Protein 2G3W (pdb70)

CATH classification: 3.10.640.10

Foldseek 3Di:
DWAKAWEWEQEAAVVNDGDIDTDIDTADPVHALLNSVLVVVCRVVPDPQKDADPCVVPDDAARIFGADPVGFTAEGEH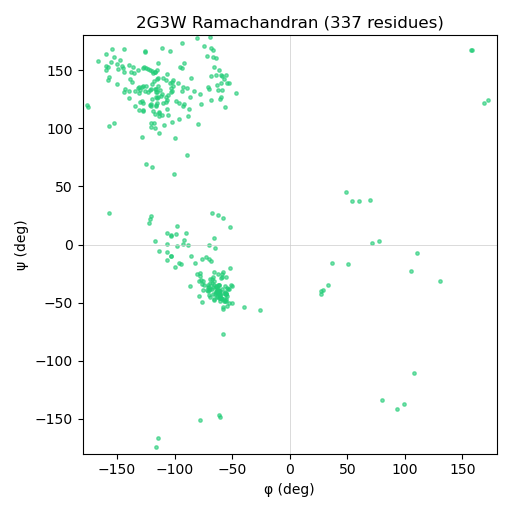EAQDDPVVQVCQLVRYQAYEYEHQDAVVVVVSCVVCVVVVPGQRYWYKYWHNVLSVVVSVVDDRYYDYWYYDPQKIKDDPVDMGITRMTSDHHDD/DFQKAWEWEQEDEVVNDGDIDIDIDGHPPPHALLVCCLVVVCNVVPDPQKDADDPPVDPQAARIFGADPVRQTQEGEHEAQDDLVSVVVNLVRYQAYEYEHEDAPRQVVSCVPCVVNVPSQRYWYKYWDHVQSVVVSVPGDRYYYYWYYDPQKIWDDPVDMGITRMGSHHD

Radius of gyration: 22.65 Å; Cα contacts (8 Å, |Δi|>4): 671; chains: 2; bounding box: 54×50×60 Å

Solvent-accessible surface area: 17317 Å² total

Secondary structure (DSSP, 8-state):
--EEEEEEEEEE-----EEEEEEEEEE-TT--TTT--HHHHHHHT--SS-EE--TTS-SS--SEEEE-TTS-EEEEEEES---HHHHHHHHHHSSEEEEEE--THHHHHHHHHHS-----SSEEEEE--HHHHHHHHTT-----EEEEEETTEE--BTTB---B----B----/-PEEEEEEEEEE-----EEEEEEEEEE-TT--TTT--HHHHHHHT--TT-EEPP-TT-TTS-SEEEE-TTS-EEEEEEES---HHHHHHHHHHSSEEEEEE-SSHHHHHHHHHHS-----TTEEEEE--HHHHHHHHTT-----EEEEEETTEE--BTTB---B----B--

Structure (mmCIF, N/CA/C/O backbone):
data_2G3W
#
_entry.id   2G3W
#
_cell.length_a   39.766
_cell.length_b   91.969
_cell.length_c   48.031
_cell.angle_alpha   90.00
_cell.angle_beta   108.35
_cell.angle_gamma   90.00
#
_symmetry.space_group_name_H-M   'P 1 21 1'
#
loop_
_entity.id
_entity.type
_entity.pdbx_description
1 polymer 'hypothetical protein XAC2396'
2 non-polymer 'ACETATE ION'
3 water water
#
loop_
_atom_site.group_PDB
_atom_site.id
_atom_site.type_symbol
_atom_site.label_atom_id
_atom_site.label_alt_id
_atom_site.label_comp_id
_atom_site.label_asym_id
_atom_site.label_entity_id
_atom_site.label_seq_id
_atom_site.pdbx_PDB_ins_code
_atom_site.Cartn_x
_atom_site.Cartn_y
_atom_site.Cartn_z
_atom_site.occupancy
_atom_site.B_iso_or_equiv
_atom_site.auth_seq_id
_atom_site.auth_comp_id
_atom_site.auth_asym_id
_atom_site.auth_atom_id
_atom_site.pdbx_PDB_model_num
ATOM 1 N N . THR A 1 4 ? 15.969 35.100 5.057 1.00 48.66 4 THR A N 1
ATOM 2 C CA . THR A 1 4 ? 15.769 36.268 5.981 1.00 48.82 4 THR A CA 1
ATOM 3 C C . THR A 1 4 ? 16.265 36.037 7.424 1.00 48.43 4 THR A C 1
ATOM 4 O O . THR A 1 4 ? 15.533 35.478 8.244 1.00 48.74 4 THR A O 1
ATOM 8 N N . ALA A 1 5 ? 17.482 36.500 7.733 1.00 47.84 5 ALA A N 1
ATOM 9 C CA . ALA A 1 5 ? 17.965 36.554 9.132 1.00 47.62 5 ALA A CA 1
ATOM 10 C C . ALA A 1 5 ? 17.156 37.553 9.980 1.00 46.87 5 ALA A C 1
ATOM 11 O O . ALA A 1 5 ? 16.581 38.489 9.452 1.00 46.78 5 ALA A O 1
ATOM 13 N N . THR A 1 6 ? 17.082 37.327 11.289 1.00 46.18 6 THR A N 1
ATOM 14 C CA . THR A 1 6 ? 16.390 38.265 12.177 1.00 45.16 6 THR A CA 1
ATOM 15 C C . THR A 1 6 ? 17.324 38.644 13.313 1.00 43.98 6 THR A C 1
ATOM 16 O O . THR A 1 6 ? 17.995 37.771 13.900 1.00 44.22 6 THR A O 1
ATOM 20 N N . VAL A 1 7 ? 17.340 39.935 13.632 1.00 42.58 7 VAL A N 1
ATOM 21 C CA . VAL A 1 7 ? 18.238 40.499 14.633 1.00 41.22 7 VAL A CA 1
ATOM 22 C C . VAL A 1 7 ? 17.582 40.565 15.996 1.00 40.84 7 VAL A C 1
ATOM 23 O O . VAL A 1 7 ? 16.468 41.063 16.139 1.00 41.40 7 VAL A O 1
ATOM 27 N N . ARG A 1 8 ? 18.304 40.091 16.999 1.00 39.89 8 ARG A N 1
ATOM 28 C CA . ARG A 1 8 ? 17.831 40.116 18.366 1.00 38.80 8 ARG A CA 1
ATOM 29 C C . ARG A 1 8 ? 18.743 40.983 19.209 1.00 37.61 8 ARG A C 1
ATOM 30 O O . ARG A 1 8 ? 19.943 41.041 18.964 1.00 37.24 8 ARG A O 1
ATOM 38 N N . ARG A 1 9 ? 18.156 41.624 20.215 1.00 36.17 9 ARG A N 1
ATOM 39 C CA . ARG A 1 9 ? 18.904 42.369 21.206 1.00 35.61 9 ARG A CA 1
ATOM 40 C C . ARG A 1 9 ? 19.011 41.543 22.480 1.00 34.74 9 ARG A C 1
ATOM 41 O O . ARG A 1 9 ? 18.058 40.880 22.891 1.00 34.28 9 ARG A O 1
ATOM 49 N N . ALA A 1 10 ? 20.170 41.604 23.126 1.00 35.28 10 ALA A N 1
ATOM 50 C CA . ALA A 1 10 ? 20.343 40.924 24.400 1.00 35.22 10 ALA A CA 1
ATOM 51 C C . ALA A 1 10 ? 21.139 41.794 25.342 1.00 36.11 10 ALA A C 1
ATOM 52 O O . ALA A 1 10 ? 22.218 42.251 24.998 1.00 35.99 10 ALA A O 1
ATOM 54 N N . GLU A 1 11 ? 20.588 42.043 26.523 1.00 36.89 11 GLU A N 1
ATOM 55 C CA . GLU A 1 11 ? 21.324 42.735 27.573 1.00 37.70 11 GLU A CA 1
ATOM 56 C C . GLU A 1 11 ? 21.689 41.701 28.636 1.00 37.21 11 GLU A C 1
ATOM 57 O O . GLU A 1 11 ? 20.811 40.987 29.153 1.00 36.77 11 GLU A O 1
ATOM 63 N N . LEU A 1 12 ? 22.980 41.604 28.937 1.00 36.66 12 LEU A N 1
ATOM 64 C CA . LEU A 1 12 ? 23.454 40.652 29.939 1.00 36.49 12 LEU A CA 1
ATOM 65 C C . LEU A 1 12 ? 24.081 41.363 31.130 1.00 36.93 12 LEU A C 1
ATOM 66 O O . LEU A 1 12 ? 25.048 42.120 30.979 1.00 36.89 12 LEU A O 1
ATOM 71 N N . GLN A 1 13 ? 23.501 41.144 32.306 1.00 37.07 13 GLN A N 1
ATOM 72 C CA . GLN A 1 13 ? 24.118 41.544 33.550 1.00 37.26 13 GLN A CA 1
ATOM 73 C C . GLN A 1 13 ? 24.725 40.303 34.190 1.00 37.00 13 GLN A C 1
ATOM 74 O O . GLN A 1 13 ? 24.010 39.446 34.715 1.00 36.87 13 GLN A O 1
ATOM 80 N N . ILE A 1 14 ? 26.050 40.226 34.117 1.00 36.82 14 ILE A N 1
ATOM 81 C CA . ILE A 1 14 ? 26.822 39.021 34.455 1.00 36.79 14 ILE A CA 1
ATOM 82 C C . ILE A 1 14 ? 27.468 39.160 35.837 1.00 37.80 14 ILE A C 1
ATOM 83 O O . ILE A 1 14 ? 28.054 40.188 36.168 1.00 37.23 14 ILE A O 1
ATOM 88 N N . SER A 1 15 ? 27.298 38.119 36.645 1.00 38.64 15 SER A N 1
ATOM 89 C CA . SER A 1 15 ? 27.913 38.013 37.956 1.00 39.56 15 SER A CA 1
ATOM 90 C C . SER A 1 15 ? 28.613 36.672 38.008 1.00 39.99 15 SER A C 1
ATOM 91 O O . SER A 1 15 ? 28.011 35.646 38.348 1.00 39.78 15 SER A O 1
ATOM 94 N N . ASP A 1 16 ? 29.886 36.682 37.644 1.00 40.82 16 ASP A N 1
ATOM 95 C CA . ASP A 1 16 ? 30.659 35.457 37.598 1.00 41.81 16 ASP A CA 1
ATOM 96 C C . ASP A 1 16 ? 31.574 35.409 38.816 1.00 43.13 16 ASP A C 1
ATOM 97 O O . ASP A 1 16 ? 32.627 36.041 38.829 1.00 42.81 16 ASP A O 1
ATOM 115 N N . ASP A 1 18 ? 33.174 32.758 39.790 1.00 45.44 18 ASP A N 1
ATOM 116 C CA . ASP A 1 18 ? 34.327 31.920 39.446 1.00 46.09 18 ASP A CA 1
ATOM 117 C C . ASP A 1 18 ? 35.507 32.698 38.828 1.00 46.90 18 ASP A C 1
ATOM 118 O O . ASP A 1 18 ? 36.672 32.366 39.086 1.00 47.42 18 ASP A O 1
ATOM 123 N N . ARG A 1 19 ? 35.200 33.734 38.044 1.00 47.86 19 ARG A N 1
ATOM 124 C CA . ARG A 1 19 ? 36.205 34.498 37.279 1.00 48.59 19 ARG A CA 1
ATOM 125 C C . ARG A 1 19 ? 36.610 35.802 37.951 1.00 48.39 19 ARG A C 1
ATOM 126 O O . ARG A 1 19 ? 37.643 36.383 37.607 1.00 48.27 19 ARG A O 1
ATOM 134 N N . GLY A 1 20 ? 35.774 36.281 38.867 1.00 47.85 20 GLY A N 1
ATOM 135 C CA . GLY A 1 20 ? 35.852 37.657 39.312 1.00 48.02 20 GLY A CA 1
ATOM 136 C C . GLY A 1 20 ? 35.415 38.603 38.204 1.00 48.07 20 GLY A C 1
ATOM 137 O O . GLY A 1 20 ? 35.982 39.688 38.044 1.00 48.11 20 GLY A O 1
ATOM 138 N N . TYR A 1 21 ? 34.394 38.197 37.450 1.00 47.46 21 TYR A N 1
ATOM 139 C CA . TYR A 1 21 ? 33.889 38.983 36.328 1.00 47.47 21 TYR A CA 1
ATOM 140 C C . TYR A 1 21 ? 32.476 39.515 36.557 1.00 47.21 21 TYR A C 1
ATOM 141 O O . TYR A 1 21 ? 31.512 38.746 36.623 1.00 47.17 21 TYR A O 1
ATOM 150 N N . TYR A 1 22 ? 32.376 40.841 36.663 1.00 47.16 22 TYR A N 1
ATOM 151 C CA . TYR A 1 22 ? 31.105 41.556 36.784 1.00 46.68 22 TYR A CA 1
ATOM 152 C C . TYR A 1 22 ? 31.094 42.622 35.702 1.00 45.88 22 TYR A C 1
ATOM 153 O O . TYR A 1 22 ? 31.929 43.525 35.711 1.00 45.84 22 TYR A O 1
ATOM 162 N N . ALA A 1 23 ? 30.184 42.489 34.738 1.00 44.63 23 ALA A N 1
ATOM 163 C CA . ALA A 1 23 ? 30.049 43.503 33.694 1.00 43.52 23 ALA A CA 1
ATOM 164 C C . ALA A 1 23 ? 28.695 43.438 33.021 1.00 42.75 23 ALA A C 1
ATOM 165 O O . ALA A 1 23 ? 27.974 42.437 33.152 1.00 42.50 23 ALA A O 1
ATOM 167 N N . ASN A 1 24 ? 28.367 44.514 32.307 1.00 41.40 24 ASN A N 1
ATOM 168 C CA . ASN A 1 24 ? 27.144 44.618 31.521 1.00 40.62 24 ASN A CA 1
ATOM 169 C C . ASN A 1 24 ? 27.424 44.670 30.021 1.00 39.75 24 ASN A C 1
ATOM 170 O O . ASN A 1 24 ? 28.284 45.440 29.568 1.00 39.33 24 ASN A O 1
ATOM 175 N N . HIS A 1 25 ? 26.668 43.866 29.268 1.00 37.56 25 HIS A N 1
ATOM 176 C CA . HIS A 1 25 ? 26.838 43.741 27.826 1.00 37.09 25 HIS A CA 1
ATOM 177 C C . HIS A 1 25 ? 25.540 43.965 27.063 1.00 36.13 25 HIS A C 1
ATOM 178 O O . HIS A 1 25 ? 24.555 43.262 27.278 1.00 35.91 25 HIS A O 1
ATOM 185 N N . SER A 1 26 ? 25.575 44.953 26.173 1.00 34.03 26 SER A N 1
ATOM 186 C CA . SER A 1 26 ? 24.507 45.214 25.238 1.00 33.62 26 SER A CA 1
ATOM 187 C C . SER A 1 26 ? 24.850 44.544 23.922 1.00 33.33 26 SER A C 1
ATOM 188 O O . SER A 1 26 ? 25.759 44.984 23.210 1.00 32.74 26 SER A O 1
ATOM 191 N N . LEU A 1 27 ? 24.134 43.465 23.608 1.00 32.53 27 LEU A N 1
ATOM 192 C CA . LEU A 1 27 ? 24.451 42.654 22.450 1.00 32.41 27 LEU A CA 1
ATOM 193 C C . LEU A 1 27 ? 23.371 42.688 21.365 1.00 32.40 27 LEU A C 1
ATOM 194 O O . LEU A 1 27 ? 22.205 42.932 21.650 1.00 32.36 27 LEU A O 1
ATOM 199 N N . THR A 1 28 ? 23.808 42.392 20.143 1.00 32.14 28 THR A N 1
ATOM 200 C CA . THR A 1 28 ? 22.986 42.229 18.962 1.00 32.23 28 THR A CA 1
ATOM 201 C C . THR A 1 28 ? 23.406 40.927 18.321 1.00 33.64 28 THR A C 1
ATOM 202 O O . THR A 1 28 ? 24.613 40.669 18.171 1.00 34.82 28 THR A O 1
ATOM 206 N N . LEU A 1 29 ? 22.422 40.076 18.004 1.00 33.87 29 LEU A N 1
ATOM 207 C CA . LEU A 1 29 ? 22.668 38.772 17.384 1.00 34.07 29 LEU A CA 1
ATOM 208 C C . LEU A 1 29 ? 21.818 38.621 16.161 1.00 34.05 29 LEU A C 1
ATOM 209 O O . LEU A 1 29 ? 20.591 38.781 16.231 1.00 34.78 29 LEU A O 1
ATOM 214 N N . ALA A 1 30 ? 22.469 38.359 15.030 1.00 34.79 30 ALA A N 1
ATOM 215 C CA . ALA A 1 30 ? 21.753 38.093 13.786 1.00 35.15 30 ALA A CA 1
ATOM 216 C C . ALA A 1 30 ? 21.469 36.603 13.773 1.00 35.30 30 ALA A C 1
ATOM 217 O O . ALA A 1 30 ? 22.389 35.826 13.748 1.00 36.76 30 ALA A O 1
ATOM 219 N N . GLN A 1 31 ? 20.206 36.206 13.791 1.00 36.30 31 GLN A N 1
ATOM 220 C CA . GLN A 1 31 ? 19.859 34.777 13.743 1.00 36.22 31 GLN A CA 1
ATOM 221 C C . GLN A 1 31 ? 19.727 34.295 12.294 1.00 36.93 31 GLN A C 1
ATOM 222 O O . GLN A 1 31 ? 18.799 34.678 11.589 1.00 36.36 31 GLN A O 1
ATOM 228 N N . HIS A 1 32 ? 20.672 33.465 11.867 1.00 38.55 32 HIS A N 1
ATOM 229 C CA . HIS A 1 32 ? 20.695 32.918 10.498 1.00 40.29 32 HIS A CA 1
ATOM 230 C C . HIS A 1 32 ? 19.405 32.127 10.261 1.00 39.98 32 HIS A C 1
ATOM 231 O O . HIS A 1 32 ? 18.875 31.537 11.196 1.00 39.00 32 HIS A O 1
ATOM 238 N N . PRO A 1 33 ? 18.875 32.133 9.024 1.00 40.52 33 PRO A N 1
ATOM 239 C CA . PRO A 1 33 ? 17.688 31.314 8.755 1.00 40.57 33 PRO A CA 1
ATOM 240 C C . PRO A 1 33 ? 17.849 29.821 9.098 1.00 41.17 33 PRO A C 1
ATOM 241 O O . PRO A 1 33 ? 16.866 29.185 9.430 1.00 41.98 33 PRO A O 1
ATOM 245 N N . SER A 1 34 ? 19.068 29.278 9.052 1.00 41.07 34 SER A N 1
ATOM 246 C CA . SER A 1 34 ? 19.301 27.869 9.430 1.00 41.65 34 SER A CA 1
ATOM 247 C C . SER A 1 34 ? 19.598 27.638 10.927 1.00 41.18 34 SER A C 1
ATOM 248 O O . SER A 1 34 ? 19.782 26.476 11.383 1.00 42.22 34 SER A O 1
ATOM 251 N N . GLU A 1 35 ? 19.623 28.723 11.706 1.00 39.78 35 GLU A N 1
ATOM 252 C CA . GLU A 1 35 ? 19.960 28.653 13.134 1.00 38.86 35 GLU A CA 1
ATOM 253 C C . GLU A 1 35 ? 18.696 28.590 13.967 1.00 37.75 35 GLU A C 1
ATOM 254 O O . GLU A 1 35 ? 17.857 29.489 13.885 1.00 37.04 35 GLU A O 1
ATOM 260 N N . THR A 1 36 ? 18.560 27.534 14.767 1.00 36.69 36 THR A N 1
ATOM 261 C CA . THR A 1 36 ? 17.367 27.355 15.614 1.00 35.87 36 THR A CA 1
ATOM 262 C C . THR A 1 36 ? 17.402 28.347 16.753 1.00 35.25 36 THR A C 1
ATOM 263 O O . THR A 1 36 ? 18.481 28.879 17.092 1.00 34.54 36 THR A O 1
ATOM 267 N N . ASP A 1 37 ? 16.247 28.566 17.376 1.00 34.04 37 ASP A N 1
ATOM 268 C CA . ASP A 1 37 ? 16.177 29.345 18.629 1.00 33.74 37 ASP A CA 1
ATOM 269 C C . ASP A 1 37 ? 17.105 28.796 19.717 1.00 32.84 37 ASP A C 1
ATOM 270 O O . ASP A 1 37 ? 17.802 29.547 20.401 1.00 33.65 37 ASP A O 1
ATOM 275 N N . GLU A 1 38 ? 17.100 27.474 19.880 1.00 32.71 38 GLU A N 1
ATOM 276 C CA . GLU A 1 38 ? 18.011 26.793 20.792 1.00 31.09 38 GLU A CA 1
ATOM 277 C C . GLU A 1 38 ? 19.489 27.146 20.503 1.00 30.96 38 GLU A C 1
ATOM 278 O O . GLU A 1 38 ? 20.204 27.526 21.411 1.00 31.23 38 GLU A O 1
ATOM 284 N N . ARG A 1 39 ? 19.947 26.999 19.257 1.00 31.07 39 ARG A N 1
ATOM 285 C CA . ARG A 1 39 ? 21.363 27.311 18.916 1.00 30.52 39 ARG A CA 1
ATOM 286 C C . ARG A 1 39 ? 21.656 28.769 19.182 1.00 30.18 39 ARG A C 1
ATOM 287 O O . ARG A 1 39 ? 22.720 29.096 19.731 1.00 30.90 39 ARG A O 1
ATOM 295 N N . LEU A 1 40 ? 20.717 29.660 18.834 1.00 30.24 40 LEU A N 1
ATOM 296 C CA . LEU A 1 40 ? 20.940 31.095 19.130 1.00 30.23 40 LEU A CA 1
ATOM 297 C C . LEU A 1 40 ? 21.161 31.334 20.631 1.00 29.69 40 LEU A C 1
ATOM 298 O O . LEU A 1 40 ? 22.053 32.097 21.051 1.00 30.51 40 LEU A O 1
ATOM 311 N N . VAL A 1 42 ? 22.194 29.166 22.847 1.00 31.11 42 VAL A N 1
ATOM 312 C CA . VAL A 1 42 ? 23.493 28.555 23.211 1.00 30.63 42 VAL A CA 1
ATOM 313 C C . VAL A 1 42 ? 24.609 29.551 22.860 1.00 31.65 42 VAL A C 1
ATOM 314 O O . VAL A 1 42 ? 25.567 29.707 23.650 1.00 31.50 42 VAL A O 1
ATOM 318 N N . ARG A 1 43 ? 24.487 30.259 21.718 1.00 31.71 43 ARG A N 1
ATOM 319 C CA . ARG A 1 43 ? 25.492 31.277 21.395 1.00 32.51 43 ARG A CA 1
ATOM 320 C C . ARG A 1 43 ? 25.476 32.422 22.406 1.00 32.29 43 ARG A C 1
ATOM 321 O O . ARG A 1 43 ? 26.518 32.941 22.807 1.00 32.42 43 ARG A O 1
ATOM 329 N N . LEU A 1 44 ? 24.279 32.864 22.779 1.00 32.71 44 LEU A N 1
ATOM 330 C CA . LEU A 1 44 ? 24.153 33.890 23.808 1.00 32.27 44 LEU A CA 1
ATOM 331 C C . LEU A 1 44 ? 24.754 33.393 25.128 1.00 32.32 44 LEU A C 1
ATOM 332 O O . LEU A 1 44 ? 25.532 34.096 25.767 1.00 32.28 44 LEU A O 1
ATOM 337 N N . LEU A 1 45 ? 24.388 32.186 25.543 1.00 31.47 45 LEU A N 1
ATOM 338 C CA . LEU A 1 45 ? 24.987 31.581 26.737 1.00 32.38 45 LEU A CA 1
ATOM 339 C C . LEU A 1 45 ? 26.534 31.517 26.625 1.00 31.66 45 LEU A C 1
ATOM 340 O O . LEU A 1 45 ? 27.245 31.760 27.619 1.00 31.74 45 LEU A O 1
ATOM 345 N N . ALA A 1 46 ? 27.039 31.160 25.438 1.00 31.60 46 ALA A N 1
ATOM 346 C CA . ALA A 1 46 ? 28.488 31.047 25.205 1.00 31.81 46 ALA A CA 1
ATOM 347 C C . ALA A 1 46 ? 29.183 32.377 25.408 1.00 31.83 46 ALA A C 1
ATOM 348 O O . ALA A 1 46 ? 30.255 32.453 26.032 1.00 31.12 46 ALA A O 1
ATOM 350 N N . PHE A 1 47 ? 28.574 33.432 24.877 1.00 32.06 47 PHE A N 1
ATOM 351 C CA . PHE A 1 47 ? 29.094 34.747 25.120 1.00 32.62 47 PHE A CA 1
ATOM 352 C C . PHE A 1 47 ? 29.203 34.996 26.641 1.00 32.88 47 PHE A C 1
ATOM 353 O O . PHE A 1 47 ? 30.248 35.431 27.135 1.00 33.76 47 PHE A O 1
ATOM 361 N N . ALA A 1 48 ? 28.150 34.673 27.389 1.00 34.04 48 ALA A N 1
ATOM 362 C CA . ALA A 1 48 ? 28.150 34.891 28.829 1.00 34.41 48 ALA A CA 1
ATOM 363 C C . ALA A 1 48 ? 29.192 34.059 29.562 1.00 34.38 48 ALA A C 1
ATOM 364 O O . ALA A 1 48 ? 29.773 34.534 30.562 1.00 34.84 48 ALA A O 1
ATOM 366 N N . LEU A 1 49 ? 29.433 32.831 29.102 1.00 34.65 49 LEU A N 1
ATOM 367 C CA . LEU A 1 49 ? 30.461 31.980 29.726 1.00 35.22 49 LEU A CA 1
ATOM 368 C C . LEU A 1 49 ? 31.890 32.524 29.528 1.00 35.17 49 LEU A C 1
ATOM 369 O O . LEU A 1 49 ? 32.761 32.308 30.362 1.00 35.37 49 LEU A O 1
ATOM 374 N N . PHE A 1 50 ? 32.102 33.251 28.439 1.00 34.70 50 PHE A N 1
ATOM 375 C CA . PHE A 1 50 ? 33.434 33.683 28.034 1.00 34.82 50 PHE A CA 1
ATOM 376 C C . PHE A 1 50 ? 33.574 35.200 27.894 1.00 36.16 50 PHE A C 1
ATOM 377 O O . PHE A 1 50 ? 34.511 35.672 27.260 1.00 36.80 50 PHE A O 1
ATOM 385 N N . ALA A 1 51 ? 32.647 35.949 28.501 1.00 36.46 51 ALA A N 1
ATOM 386 C CA . ALA A 1 51 ? 32.397 37.333 28.154 1.00 37.43 51 ALA A CA 1
ATOM 387 C C . ALA A 1 51 ? 33.589 38.227 28.423 1.00 38.83 51 ALA A C 1
ATOM 388 O O . ALA A 1 51 ? 34.234 38.147 29.482 1.00 38.50 51 ALA A O 1
ATOM 390 N N . ASP A 1 52 ? 33.827 39.108 27.458 1.00 40.04 52 ASP A N 1
ATOM 391 C CA . ASP A 1 52 ? 34.992 39.952 27.413 1.00 41.30 52 ASP A CA 1
ATOM 392 C C . ASP A 1 52 ? 34.566 41.218 26.708 1.00 41.55 52 ASP A C 1
ATOM 393 O O . ASP A 1 52 ? 33.630 41.187 25.910 1.00 42.40 52 ASP A O 1
ATOM 398 N N . ASP A 1 53 ? 35.267 42.322 26.967 1.00 41.67 53 ASP A N 1
ATOM 399 C CA . ASP A 1 53 ? 35.038 43.554 26.224 1.00 41.25 53 ASP A CA 1
ATOM 400 C C . ASP A 1 53 ? 35.256 43.336 24.718 1.00 40.93 53 ASP A C 1
ATOM 401 O O . ASP A 1 53 ? 34.682 44.053 23.893 1.00 40.54 53 ASP A O 1
ATOM 406 N N . ARG A 1 54 ? 36.042 42.308 24.380 1.00 39.53 54 ARG A N 1
ATOM 407 C CA . ARG A 1 54 ? 36.540 42.101 23.014 1.00 39.20 54 ARG A CA 1
ATOM 408 C C . ARG A 1 54 ? 35.983 40.849 22.324 1.00 38.19 54 ARG A C 1
ATOM 409 O O . ARG A 1 54 ? 36.209 40.629 21.130 1.00 38.54 54 ARG A O 1
ATOM 417 N N . LEU A 1 55 ? 35.227 40.051 23.068 1.00 36.65 55 LEU A N 1
ATOM 418 C CA . LEU A 1 55 ? 34.543 38.915 22.480 1.00 35.12 55 LEU A CA 1
ATOM 419 C C . LEU A 1 55 ? 33.564 39.449 21.444 1.00 34.88 55 LEU A C 1
ATOM 420 O O . LEU A 1 55 ? 32.828 40.416 21.711 1.00 34.53 55 LEU A O 1
ATOM 425 N N . GLU A 1 56 ? 33.570 38.836 20.261 1.00 33.93 56 GLU A N 1
ATOM 426 C CA . GLU A 1 56 ? 32.587 39.146 19.229 1.00 34.32 56 GLU A CA 1
ATOM 427 C C . GLU A 1 56 ? 31.979 37.872 18.646 1.00 34.48 56 GLU A C 1
ATOM 428 O O . GLU A 1 56 ? 32.635 36.835 18.595 1.00 34.28 56 GLU A O 1
ATOM 434 N N . PHE A 1 57 ? 30.729 37.971 18.206 1.00 34.93 57 PHE A N 1
ATOM 435 C CA . PHE A 1 57 ? 30.120 36.916 17.385 1.00 36.97 57 PHE A CA 1
ATOM 436 C C . PHE A 1 57 ? 30.761 36.908 16.004 1.00 38.71 57 PHE A C 1
ATOM 437 O O . PHE A 1 57 ? 30.960 37.970 15.407 1.00 38.04 57 PHE A O 1
ATOM 445 N N . GLY A 1 58 ? 31.111 35.724 15.511 1.00 40.56 58 GLY A N 1
ATOM 446 C CA . GLY A 1 58 ? 31.586 35.568 14.139 1.00 43.48 58 GLY A CA 1
ATOM 447 C C . GLY A 1 58 ? 30.382 35.216 13.281 1.00 45.81 58 GLY A C 1
ATOM 448 O O . GLY A 1 58 ? 29.286 35.010 13.809 1.00 45.77 58 GLY A O 1
ATOM 449 N N . ARG A 1 59 ? 30.544 35.153 11.966 1.00 48.17 59 ARG A N 1
ATOM 450 C CA . ARG A 1 59 ? 29.456 34.581 11.160 1.00 51.21 59 ARG A CA 1
ATOM 451 C C . ARG A 1 59 ? 29.806 33.148 10.793 1.00 52.50 59 ARG A C 1
ATOM 452 O O . ARG A 1 59 ? 29.941 32.803 9.606 1.00 53.28 59 ARG A O 1
ATOM 460 N N . GLY A 1 60 ? 29.971 32.320 11.822 1.00 53.82 60 GLY A N 1
ATOM 461 C CA . GLY A 1 60 ? 30.347 30.932 11.635 1.00 55.43 60 GLY A CA 1
ATOM 462 C C . GLY A 1 60 ? 29.297 30.086 10.933 1.00 56.97 60 GLY A C 1
ATOM 463 O O . GLY A 1 60 ? 29.466 28.869 10.820 1.00 57.36 60 GLY A O 1
ATOM 464 N N . LEU A 1 61 ? 28.206 30.703 10.465 1.00 57.84 61 LEU A N 1
ATOM 465 C CA . LEU A 1 61 ? 27.167 29.933 9.750 1.00 58.49 61 LEU A CA 1
ATOM 466 C C . LEU A 1 61 ? 27.134 30.168 8.237 1.00 58.81 61 LEU A C 1
ATOM 467 O O . LEU A 1 61 ? 26.479 29.424 7.493 1.00 59.26 61 LEU A O 1
ATOM 472 N N . SER A 1 62 ? 27.824 31.213 7.789 1.00 58.72 62 SER A N 1
ATOM 473 C CA . SER A 1 62 ? 28.380 31.209 6.443 1.00 58.58 62 SER A CA 1
ATOM 474 C C . SER A 1 62 ? 29.762 30.587 6.661 1.00 57.99 62 SER A C 1
ATOM 475 O O . SER A 1 62 ? 30.805 31.262 6.677 1.00 57.96 62 SER A O 1
ATOM 478 N N . ASN A 1 63 ? 29.712 29.260 6.811 1.00 56.92 63 ASN A N 1
ATOM 479 C CA . ASN A 1 63 ? 30.623 28.468 7.653 1.00 55.29 63 ASN A CA 1
ATOM 480 C C . ASN A 1 63 ? 32.125 28.378 7.336 0.25 53.99 63 ASN A C 1
ATOM 481 O O . ASN A 1 63 ? 32.875 27.760 8.094 0.25 53.89 63 ASN A O 1
ATOM 486 N N . ASP A 1 64 ? 32.583 28.976 6.246 0.50 52.28 64 ASP A N 1
ATOM 487 C CA . ASP A 1 64 ? 33.975 28.765 5.873 0.00 50.49 64 ASP A CA 1
ATOM 488 C C . ASP A 1 64 ? 34.974 29.173 6.967 0.50 49.18 64 ASP A C 1
ATOM 489 O O . ASP A 1 64 ? 35.476 28.316 7.691 0.50 48.74 64 ASP A O 1
ATOM 494 N N . ASP A 1 65 ? 35.217 30.474 7.115 1.00 47.63 65 ASP A N 1
ATOM 495 C CA . ASP A 1 65 ? 36.421 30.967 7.801 1.00 46.05 65 ASP A CA 1
ATOM 496 C C . ASP A 1 65 ? 36.292 31.341 9.280 1.00 44.75 65 ASP A C 1
ATOM 497 O O . ASP A 1 65 ? 37.313 31.480 9.948 1.00 45.22 65 ASP A O 1
ATOM 502 N N . GLU A 1 66 ? 35.074 31.521 9.793 1.00 42.51 66 GLU A N 1
ATOM 503 C CA . GLU A 1 66 ? 34.904 32.108 11.135 1.00 40.15 66 GLU A CA 1
ATOM 504 C C . GLU A 1 66 ? 34.288 31.164 12.177 1.00 38.10 66 GLU A C 1
ATOM 505 O O . GLU A 1 66 ? 33.515 30.263 11.833 1.00 35.94 66 GLU A O 1
ATOM 511 N N . PRO A 1 67 ? 34.649 31.359 13.459 1.00 36.34 67 PRO A N 1
ATOM 512 C CA . PRO A 1 67 ? 33.999 30.571 14.499 1.00 36.04 67 PRO A CA 1
ATOM 513 C C . PRO A 1 67 ? 32.637 31.177 14.834 1.00 35.43 67 PRO A C 1
ATOM 514 O O . PRO A 1 67 ? 32.279 32.216 14.292 1.00 35.05 67 PRO A O 1
ATOM 518 N N . ASP A 1 68 ? 31.890 30.557 15.738 1.00 34.62 68 ASP A N 1
ATOM 519 C CA . ASP A 1 68 ? 30.680 31.216 16.241 1.00 33.64 68 ASP A CA 1
ATOM 520 C C . ASP A 1 68 ? 30.973 32.398 17.126 1.00 33.59 68 ASP A C 1
ATOM 521 O O . ASP A 1 68 ? 30.247 33.407 17.113 1.00 31.69 68 ASP A O 1
ATOM 526 N N . LEU A 1 69 ? 32.029 32.286 17.925 1.00 32.18 69 LEU A N 1
ATOM 527 C CA . LEU A 1 69 ? 32.492 33.487 18.666 1.00 31.25 69 LEU A CA 1
ATOM 528 C C . LEU A 1 69 ? 33.992 33.543 18.660 1.00 31.74 69 LEU A C 1
ATOM 529 O O . LEU A 1 69 ? 34.649 32.504 18.579 1.00 31.84 69 LEU A O 1
ATOM 534 N N . TRP A 1 70 ? 34.543 34.754 18.798 1.00 32.28 70 TRP A N 1
ATOM 535 C CA . TRP A 1 70 ? 35.995 34.912 18.943 1.00 32.85 70 TRP A CA 1
ATOM 536 C C . TRP A 1 70 ? 36.435 36.225 19.564 1.00 32.63 70 TRP A C 1
ATOM 537 O O . TRP A 1 70 ? 35.726 37.239 19.471 1.00 30.66 70 TRP A O 1
ATOM 548 N N . ARG A 1 71 ? 37.574 36.146 20.241 1.00 32.39 71 ARG A N 1
ATOM 549 C CA . ARG A 1 71 ? 38.306 37.320 20.688 1.00 34.14 71 ARG A CA 1
ATOM 550 C C . ARG A 1 71 ? 39.622 37.315 19.911 1.00 33.92 71 ARG A C 1
ATOM 551 O O . ARG A 1 71 ? 40.333 36.301 19.865 1.00 34.21 71 ARG A O 1
ATOM 559 N N . ARG A 1 72 ? 39.919 38.425 19.259 1.00 33.67 72 ARG A N 1
ATOM 560 C CA . ARG A 1 72 ? 41.140 38.524 18.477 1.00 34.57 72 ARG A CA 1
ATOM 561 C C . ARG A 1 72 ? 42.073 39.582 19.066 1.00 35.05 72 ARG A C 1
ATOM 562 O O . ARG A 1 72 ? 41.607 40.612 19.553 1.00 34.54 72 ARG A O 1
ATOM 570 N N . ASP A 1 73 ? 43.381 39.336 19.047 1.00 35.50 73 ASP A N 1
ATOM 571 C CA . ASP A 1 73 ? 44.293 40.297 19.655 1.00 36.62 73 ASP A CA 1
ATOM 572 C C . ASP A 1 73 ? 44.329 41.587 18.831 1.00 37.16 73 ASP A C 1
ATOM 573 O O . ASP A 1 73 ? 43.657 41.675 17.788 1.00 36.27 73 ASP A O 1
ATOM 578 N N . TYR A 1 74 ? 45.114 42.564 19.309 1.00 37.70 74 TYR A N 1
ATOM 579 C CA . TYR A 1 74 ? 45.216 43.901 18.698 1.00 38.82 74 TYR A CA 1
ATOM 580 C C . TYR A 1 74 ? 45.940 43.911 17.353 1.00 38.93 74 TYR A C 1
ATOM 581 O O . TYR A 1 74 ? 46.079 44.960 16.747 1.00 38.28 74 TYR A O 1
ATOM 590 N N . THR A 1 75 ? 46.391 42.739 16.897 1.00 39.20 75 THR A N 1
ATOM 591 C CA . THR A 1 75 ? 46.961 42.599 15.554 1.00 39.18 75 THR A CA 1
ATOM 592 C C . THR A 1 75 ? 46.108 41.651 14.704 1.00 38.65 75 THR A C 1
ATOM 593 O O . THR A 1 75 ? 46.451 41.369 13.560 1.00 39.10 75 THR A O 1
ATOM 597 N N . GLY A 1 76 ? 44.999 41.175 15.263 1.00 38.14 76 GLY A N 1
ATOM 598 C CA . GLY A 1 76 ? 44.024 40.397 14.499 1.00 37.76 76 GLY A CA 1
ATOM 599 C C . GLY A 1 76 ? 43.976 38.892 14.733 1.00 37.46 76 GLY A C 1
ATOM 600 O O . GLY A 1 76 ? 42.957 38.249 14.479 1.00 37.68 76 GLY A O 1
ATOM 601 N N . ASP A 1 77 ? 45.061 38.314 15.226 1.00 37.23 77 ASP A N 1
ATOM 602 C CA . ASP A 1 77 ? 45.105 36.853 15.397 1.00 37.20 77 ASP A CA 1
ATOM 603 C C . ASP A 1 77 ? 44.208 36.352 16.525 1.00 36.62 77 ASP A C 1
ATOM 604 O O . ASP A 1 77 ? 44.175 36.961 17.586 1.00 36.92 77 ASP A O 1
ATOM 609 N N . PRO A 1 78 ? 43.452 35.256 16.288 1.00 36.09 78 PRO A N 1
ATOM 610 C CA . PRO A 1 78 ? 42.537 34.763 17.312 1.00 35.62 78 PRO A CA 1
ATOM 611 C C . PRO A 1 78 ? 43.206 34.353 18.623 1.00 35.52 78 PRO A C 1
ATOM 612 O O . PRO A 1 78 ? 44.143 33.524 18.627 1.00 35.21 78 PRO A O 1
ATOM 616 N N . ASP A 1 79 ? 42.730 34.944 19.719 1.00 35.40 79 ASP A N 1
ATOM 617 C CA . ASP A 1 79 ? 43.081 34.512 21.082 1.00 36.05 79 ASP A CA 1
ATOM 618 C C . ASP A 1 79 ? 42.169 33.397 21.566 1.00 35.52 79 ASP A C 1
ATOM 619 O O . ASP A 1 79 ? 42.590 32.478 22.289 1.00 34.93 79 ASP A O 1
ATOM 624 N N . LEU A 1 80 ? 40.911 33.480 21.164 1.00 35.53 80 LEU A N 1
ATOM 625 C CA . LEU A 1 80 ? 39.909 32.539 21.598 1.00 35.18 80 LEU A CA 1
ATOM 626 C C . LEU A 1 80 ? 38.965 32.311 20.438 1.00 34.81 80 LEU A C 1
ATOM 627 O O . LEU A 1 80 ? 38.478 33.269 19.842 1.00 34.70 80 LEU A O 1
ATOM 632 N N . TRP A 1 81 ? 38.709 31.042 20.149 1.00 33.91 81 TRP A N 1
ATOM 633 C CA . TRP A 1 81 ? 37.920 30.613 19.005 1.00 33.44 81 TRP A CA 1
ATOM 634 C C . TRP A 1 81 ? 36.917 29.627 19.529 1.00 33.08 81 TRP A C 1
ATOM 635 O O . TRP A 1 81 ? 37.299 28.583 20.037 1.00 31.75 81 TRP A O 1
ATOM 646 N N . ILE A 1 82 ? 35.627 29.975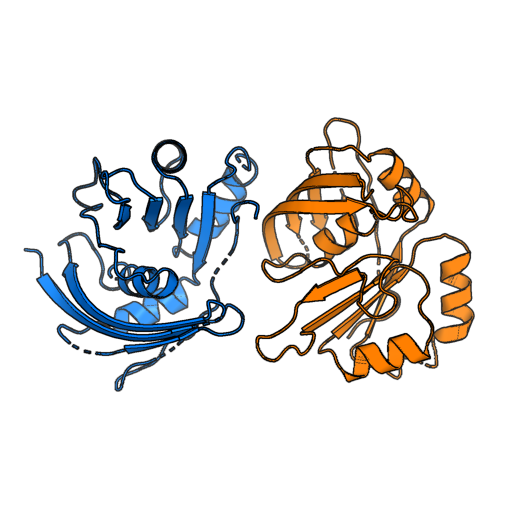 19.434 1.00 32.56 82 ILE A N 1
ATOM 647 C CA . ILE A 1 82 ? 34.547 29.130 19.979 1.00 32.44 82 ILE A CA 1
ATOM 648 C C . ILE A 1 82 ? 33.620 28.581 18.886 1.00 31.75 82 ILE A C 1
ATOM 649 O O . ILE A 1 82 ? 33.041 29.366 18.128 1.00 31.68 82 ILE A O 1
ATOM 654 N N . ASP A 1 83 ? 33.495 27.249 18.784 1.00 32.43 83 ASP A N 1
ATOM 655 C CA . ASP A 1 83 ? 32.603 26.598 17.824 1.00 32.81 83 ASP A CA 1
ATOM 656 C C . ASP A 1 83 ? 31.520 25.815 18.564 1.00 33.86 83 ASP A C 1
ATOM 657 O O . ASP A 1 83 ? 31.817 25.100 19.544 1.00 32.99 83 ASP A O 1
ATOM 662 N N . LEU A 1 84 ? 30.269 25.965 18.129 1.00 33.21 84 LEU A N 1
ATOM 663 C CA . LEU A 1 84 ? 29.171 25.316 18.823 1.00 33.57 84 LEU A CA 1
ATOM 664 C C . LEU A 1 84 ? 28.907 24.022 18.114 1.00 34.64 84 LEU A C 1
ATOM 665 O O . LEU A 1 84 ? 29.194 23.886 16.912 1.00 34.11 84 LEU A O 1
ATOM 670 N N . GLY A 1 85 ? 28.385 23.064 18.855 1.00 35.61 85 GLY A N 1
ATOM 671 C CA . GLY A 1 85 ? 27.991 21.789 18.248 1.00 36.33 85 GLY A CA 1
ATOM 672 C C . GLY A 1 85 ? 29.057 20.719 18.287 1.00 37.59 85 GLY A C 1
ATOM 673 O O . GLY A 1 85 ? 29.817 20.561 19.271 1.00 37.06 85 GLY A O 1
ATOM 674 N N . GLN A 1 86 ? 29.110 19.969 17.187 1.00 39.04 86 GLN A N 1
ATOM 675 C CA . GLN A 1 86 ? 29.941 18.812 17.088 1.00 40.22 86 GLN A CA 1
ATOM 676 C C . GLN A 1 86 ? 30.824 18.984 15.869 1.00 40.56 86 GLN A C 1
ATOM 677 O O . GLN A 1 86 ? 30.629 18.250 14.872 1.00 40.21 86 GLN A O 1
ATOM 683 N N . PRO A 1 87 ? 31.787 19.926 15.909 1.00 40.02 87 PRO A N 1
ATOM 684 C CA . PRO A 1 87 ? 32.639 20.058 14.710 1.00 39.84 87 PRO A CA 1
ATOM 685 C C . PRO A 1 87 ? 33.396 18.803 14.315 1.00 39.34 87 PRO A C 1
ATOM 686 O O . PRO A 1 87 ? 33.834 18.038 15.166 1.00 39.78 87 PRO A O 1
ATOM 690 N N . ASP A 1 88 ? 33.569 18.599 13.016 1.00 39.24 88 ASP A N 1
ATOM 691 C CA . ASP A 1 88 ? 34.331 17.464 12.571 1.00 39.98 88 ASP A CA 1
ATOM 692 C C . ASP A 1 88 ? 35.814 17.620 12.923 1.00 39.55 88 ASP A C 1
ATOM 693 O O . ASP A 1 88 ? 36.271 18.693 13.358 1.00 38.49 88 ASP A O 1
ATOM 698 N N . GLU A 1 89 ? 36.554 16.536 12.766 1.00 39.57 89 GLU A N 1
ATOM 699 C CA . GLU A 1 89 ? 37.969 16.487 13.104 1.00 39.04 89 GLU A CA 1
ATOM 700 C C . GLU A 1 89 ? 38.810 17.598 12.478 1.00 38.01 89 GLU A C 1
ATOM 701 O O . GLU A 1 89 ? 39.728 18.111 13.110 1.00 37.27 89 GLU A O 1
ATOM 707 N N . SER A 1 90 ? 38.500 17.955 11.232 1.00 36.52 90 SER A N 1
ATOM 708 C CA . SER A 1 90 ? 39.298 18.935 10.499 1.00 35.86 90 SER A CA 1
ATOM 709 C C . SER A 1 90 ? 39.023 20.330 11.032 1.00 34.80 90 SER A C 1
ATOM 710 O O . SER A 1 90 ? 39.908 21.176 11.038 1.00 33.84 90 SER A O 1
ATOM 713 N N . ARG A 1 91 ? 37.779 20.563 11.432 1.00 34.20 91 ARG A N 1
ATOM 714 C CA . ARG A 1 91 ? 37.371 21.832 12.027 1.00 34.88 91 ARG A CA 1
ATOM 715 C C . ARG A 1 91 ? 38.016 21.923 13.421 1.00 34.62 91 ARG A C 1
ATOM 716 O O . ARG A 1 91 ? 38.500 22.974 13.816 1.00 33.12 91 ARG A O 1
ATOM 724 N N . VAL A 1 92 ? 38.072 20.808 14.145 1.00 33.82 92 VAL A N 1
ATOM 725 C CA . VAL A 1 92 ? 38.723 20.841 15.464 1.00 34.64 92 VAL A CA 1
ATOM 726 C C . VAL A 1 92 ? 40.215 21.117 15.296 1.00 34.74 92 VAL A C 1
ATOM 727 O O . VAL A 1 92 ? 40.772 21.996 15.972 1.00 34.82 92 VAL A O 1
ATOM 731 N N . ARG A 1 93 ? 40.857 20.402 14.365 1.00 34.06 93 ARG A N 1
ATOM 732 C CA A ARG A 1 93 ? 42.282 20.575 14.134 0.50 34.37 93 ARG A CA 1
ATOM 733 C CA B ARG A 1 93 ? 42.283 20.576 14.133 0.50 34.46 93 ARG A CA 1
ATOM 734 C C . ARG A 1 93 ? 42.621 22.015 13.775 1.00 34.44 93 ARG A C 1
ATOM 735 O O . ARG A 1 93 ? 43.554 22.581 14.325 1.00 34.08 93 ARG A O 1
ATOM 750 N N . LYS A 1 94 ? 41.856 22.578 12.838 1.00 35.30 94 LYS A N 1
ATOM 751 C CA . LYS A 1 94 ? 42.002 23.958 12.377 1.00 36.12 94 LYS A CA 1
ATOM 752 C C . LYS A 1 94 ? 41.910 24.949 13.540 1.00 36.12 94 LYS A C 1
ATOM 753 O O . LYS A 1 94 ? 42.761 25.849 13.680 1.00 35.83 94 LYS A O 1
ATOM 759 N N . ALA A 1 95 ? 40.885 24.795 14.378 1.00 35.56 95 ALA A N 1
ATOM 760 C CA . ALA A 1 95 ? 40.701 25.775 15.452 1.00 35.07 95 ALA A CA 1
ATOM 761 C C . A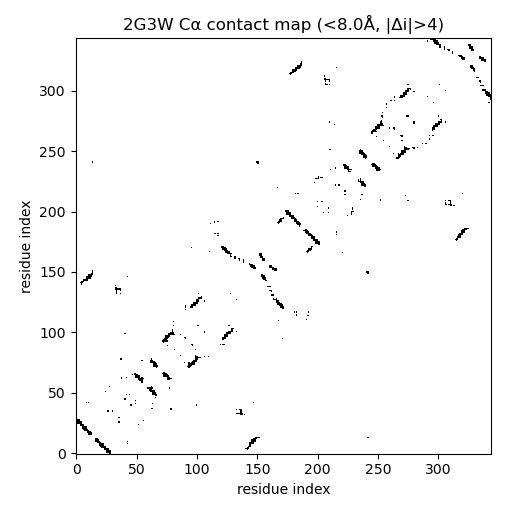LA A 1 95 ? 41.902 25.771 16.425 1.00 34.63 95 ALA A C 1
ATOM 762 O O . ALA A 1 95 ? 42.400 26.831 16.799 1.00 33.74 95 ALA A O 1
ATOM 764 N N . CYS A 1 96 ? 42.416 24.583 16.780 1.00 33.73 96 CYS A N 1
ATOM 765 C CA . CYS A 1 96 ? 43.552 24.511 17.703 1.00 33.55 96 CYS A CA 1
ATOM 766 C C . CYS A 1 96 ? 44.825 25.075 17.092 1.00 33.86 96 CYS A C 1
ATOM 767 O O . CYS A 1 96 ? 45.689 25.672 17.779 1.00 33.45 96 CYS A O 1
ATOM 770 N N . ASN A 1 97 ? 44.946 24.893 15.790 1.00 33.94 97 ASN A N 1
ATOM 771 C CA . ASN A 1 97 ? 46.104 25.365 15.086 1.00 33.88 97 ASN A CA 1
ATOM 772 C C . ASN A 1 97 ? 46.024 26.867 14.839 1.00 34.75 97 ASN A C 1
ATOM 773 O O . ASN A 1 97 ? 47.049 27.526 14.784 1.00 33.53 97 ASN A O 1
ATOM 778 N N . ARG A 1 98 ? 44.809 27.414 14.757 1.00 34.63 98 ARG A N 1
ATOM 779 C CA . ARG A 1 98 ? 44.621 28.823 14.375 1.00 35.86 98 ARG A CA 1
ATOM 780 C C . ARG A 1 98 ? 44.517 29.816 15.539 1.00 35.72 98 ARG A C 1
ATOM 781 O O . ARG A 1 98 ? 44.681 31.016 15.339 1.00 35.03 98 ARG A O 1
ATOM 789 N N . SER A 1 99 ? 44.254 29.319 16.747 1.00 35.34 99 SER A N 1
ATOM 790 C CA . SER A 1 99 ? 43.922 30.193 17.872 1.00 35.35 99 SER A CA 1
ATOM 791 C C . SER A 1 99 ? 44.668 29.745 19.118 1.00 35.13 99 SER A C 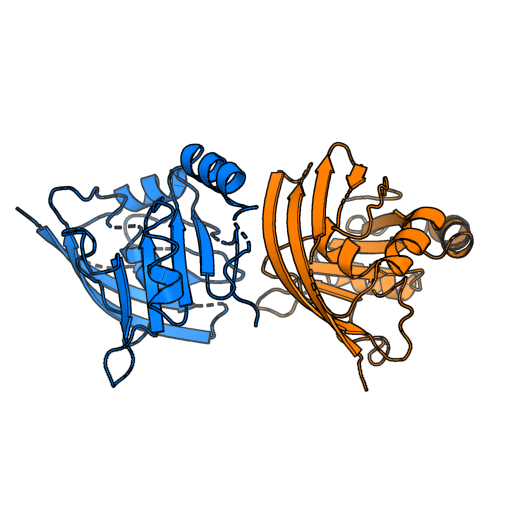1
ATOM 792 O O . SER A 1 99 ? 45.017 28.567 19.252 1.00 34.89 99 SER A O 1
ATOM 795 N N . ARG A 1 100 ? 44.923 30.694 20.015 1.00 34.68 100 ARG A N 1
ATOM 796 C CA . ARG A 1 100 ? 45.627 30.444 21.272 1.00 35.61 100 ARG A CA 1
ATOM 797 C C . ARG A 1 100 ? 44.865 29.408 22.109 1.00 34.89 100 ARG A C 1
ATOM 798 O O . ARG A 1 100 ? 45.462 28.477 22.653 1.00 34.30 100 ARG A O 1
ATOM 806 N N . GLU A 1 101 ? 43.553 29.595 22.200 1.00 34.02 101 GLU A N 1
ATOM 807 C CA . GLU A 1 101 ? 42.659 28.646 22.844 1.00 34.91 101 GLU A CA 1
ATOM 808 C C . GLU A 1 101 ? 41.491 28.382 21.899 1.00 33.84 101 GLU A C 1
ATOM 809 O O . GLU A 1 101 ? 40.963 29.311 21.306 1.00 32.53 101 GLU A O 1
ATOM 815 N N . ALA A 1 102 ? 41.122 27.104 21.746 1.00 33.40 102 ALA A N 1
ATOM 816 C CA . ALA A 1 102 ? 39.962 26.715 20.967 1.00 33.29 102 ALA A CA 1
ATOM 817 C C . ALA A 1 102 ? 38.975 26.125 21.936 1.00 33.62 102 ALA A C 1
ATOM 818 O O . ALA A 1 102 ? 39.385 25.464 22.910 1.00 34.60 102 ALA A O 1
ATOM 820 N N . VAL A 1 103 ? 37.691 26.377 21.698 1.00 32.69 103 VAL A N 1
ATOM 821 C CA . VAL A 1 103 ? 36.607 25.827 22.530 1.00 32.25 103 VAL A CA 1
ATOM 822 C C . VAL A 1 103 ? 35.553 25.185 21.633 1.00 32.18 103 VAL A C 1
ATOM 823 O O . VAL A 1 103 ? 35.120 25.783 20.642 1.00 32.52 103 VAL A O 1
ATOM 827 N N . VAL A 1 104 ? 35.138 23.975 21.985 1.00 32.46 104 VAL A N 1
ATOM 828 C CA . VAL A 1 104 ? 33.987 23.343 21.394 1.00 33.05 104 VAL A CA 1
ATOM 829 C C . VAL A 1 104 ? 32.916 23.283 22.486 1.00 33.67 104 VAL A C 1
ATOM 830 O O . VAL A 1 104 ? 33.181 22.816 23.584 1.00 32.83 104 VAL A O 1
ATOM 834 N N . ILE A 1 105 ? 31.702 23.747 22.176 1.00 33.81 105 ILE A N 1
ATOM 835 C CA . ILE A 1 105 ? 30.574 23.709 23.127 1.00 34.23 105 ILE A CA 1
ATOM 836 C C . ILE A 1 105 ? 29.496 22.807 22.526 1.00 34.02 105 ILE A C 1
ATOM 837 O O . ILE A 1 105 ? 28.815 23.198 21.597 1.00 33.63 105 ILE A O 1
ATOM 842 N N . GLY A 1 106 ? 29.421 21.570 22.977 1.00 33.03 106 GLY A N 1
ATOM 843 C CA . GLY A 1 106 ? 28.373 20.659 22.509 1.00 33.51 106 GLY A CA 1
ATOM 844 C C . GLY A 1 106 ? 27.122 20.672 23.385 1.00 33.64 106 GLY A C 1
ATOM 845 O O . GLY A 1 106 ? 27.184 21.029 24.563 1.00 35.42 106 GLY A O 1
ATOM 846 N N . TYR A 1 107 ? 25.982 20.283 22.792 1.00 33.13 107 TYR A N 1
ATOM 847 C CA . TYR A 1 107 ? 24.702 20.403 23.468 1.00 33.83 107 TYR A CA 1
ATOM 848 C C . TYR A 1 107 ? 23.665 19.428 22.893 1.00 33.65 107 TYR A C 1
ATOM 849 O O . TYR A 1 107 ? 22.471 19.656 23.015 1.00 31.85 107 TYR A O 1
ATOM 858 N N . GLY A 1 108 ? 24.130 18.301 22.331 1.00 32.68 108 GLY A N 1
ATOM 859 C CA . GLY A 1 108 ? 23.259 17.484 21.481 1.00 34.47 108 GLY A CA 1
ATOM 860 C C . GLY A 1 108 ? 22.811 16.190 22.135 1.00 35.56 108 GLY A C 1
ATOM 861 O O . GLY A 1 108 ? 22.246 15.348 21.460 1.00 36.44 108 GLY A O 1
ATOM 862 N N . GLY A 1 109 ? 23.067 16.037 23.442 1.00 34.81 109 GLY A N 1
ATOM 863 C CA . GLY A 1 109 ? 22.473 14.942 24.202 1.00 34.83 109 GLY A CA 1
ATOM 864 C C . GLY A 1 109 ? 23.282 13.677 23.931 1.00 34.98 109 GLY A C 1
ATOM 865 O O . GLY A 1 109 ? 24.494 13.731 23.924 1.00 34.35 109 GLY A O 1
ATOM 866 N N . GLN A 1 110 ? 22.623 12.558 23.660 1.00 34.73 110 GLN A N 1
ATOM 867 C CA . GLN A 1 110 ? 23.351 11.317 23.402 1.00 35.84 110 GLN A CA 1
ATOM 868 C C . GLN A 1 110 ? 24.418 11.424 22.296 1.00 36.04 110 GLN A C 1
ATOM 869 O O . GLN A 1 110 ? 25.485 10.806 22.388 1.00 35.79 110 GLN A O 1
ATOM 875 N N . ALA A 1 111 ? 24.110 12.181 21.246 1.00 37.14 111 ALA A N 1
ATOM 876 C CA . ALA A 1 111 ? 25.040 12.392 20.135 1.00 37.65 111 ALA A CA 1
ATOM 877 C C . ALA A 1 111 ? 26.365 12.986 20.617 1.00 37.60 111 ALA A C 1
ATOM 878 O O . ALA A 1 111 ? 27.440 12.623 20.123 1.00 38.21 111 ALA A O 1
ATOM 880 N N . THR A 1 112 ? 26.278 13.942 21.534 1.00 37.79 112 THR A N 1
ATOM 881 C CA . THR A 1 112 ? 27.453 14.600 22.072 1.00 37.48 112 THR A CA 1
ATOM 882 C C . THR A 1 112 ? 28.276 13.681 22.991 1.00 37.14 112 THR A C 1
ATOM 883 O O . THR A 1 112 ? 29.501 13.714 22.941 1.00 36.63 112 THR A O 1
ATOM 887 N N . GLU A 1 113 ? 27.612 12.873 23.816 1.00 37.03 113 GLU A N 1
ATOM 888 C CA . GLU A 1 113 ? 28.316 11.836 24.601 1.00 37.30 113 GLU A CA 1
ATOM 889 C C . GLU A 1 113 ? 28.983 10.784 23.700 1.00 37.01 113 GLU A C 1
ATOM 890 O O . GLU A 1 113 ? 30.134 10.417 23.907 1.00 36.26 113 GLU A O 1
ATOM 896 N N . THR A 1 114 ? 28.263 10.310 22.694 1.00 37.34 114 THR A N 1
ATOM 897 C CA . THR A 1 114 ? 28.845 9.361 21.749 1.00 37.40 114 THR A CA 1
ATOM 898 C C . THR A 1 114 ? 30.045 9.959 20.987 1.00 36.68 114 THR A C 1
ATOM 899 O O . THR A 1 114 ? 31.102 9.322 20.889 1.00 36.52 114 THR A O 1
ATOM 903 N N . TRP A 1 115 ? 29.887 11.180 20.505 1.00 36.12 115 TRP A N 1
ATOM 904 C CA . TRP A 1 115 ? 30.977 11.951 19.895 1.00 36.30 115 TRP A CA 1
ATOM 905 C C . TRP A 1 115 ? 32.207 12.018 20.834 1.00 35.87 115 TRP A C 1
ATOM 906 O O . TRP A 1 115 ? 33.329 11.672 20.443 1.00 36.08 115 TRP A O 1
ATOM 917 N N . TRP A 1 116 ? 31.983 12.387 22.077 1.00 34.06 116 TRP A N 1
ATOM 918 C CA . TRP A 1 116 ? 33.108 12.405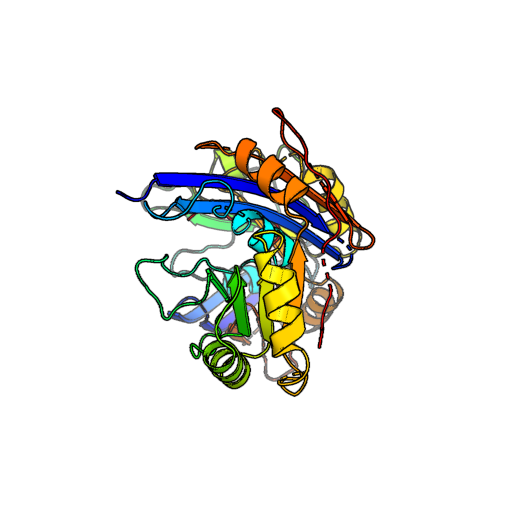 23.020 1.00 34.45 116 TRP A CA 1
ATOM 919 C C . TRP A 1 116 ? 33.799 11.057 23.171 1.00 34.40 116 TRP A C 1
ATOM 920 O O . TRP A 1 116 ? 35.003 10.947 22.995 1.00 35.74 116 TRP A O 1
ATOM 931 N N . LYS A 1 117 ? 33.047 10.013 23.482 1.00 36.20 117 LYS A N 1
ATOM 932 C CA . LYS A 1 117 ? 33.653 8.719 23.723 1.00 36.20 117 LYS A CA 1
ATOM 933 C C . LYS A 1 117 ? 34.380 8.197 22.463 1.00 37.16 117 LYS A C 1
ATOM 934 O O . LYS A 1 117 ? 35.429 7.537 22.578 1.00 37.14 117 LYS A O 1
ATOM 940 N N . LYS A 1 118 ? 33.834 8.489 21.282 1.00 36.81 118 LYS A N 1
ATOM 941 C CA . LYS A 1 118 ? 34.495 8.180 20.005 1.00 38.36 118 LYS A CA 1
ATOM 942 C C . LYS A 1 118 ? 35.854 8.873 19.815 1.00 37.58 118 LYS A C 1
ATOM 943 O O . LYS A 1 118 ? 36.838 8.237 19.392 1.00 36.82 118 LYS A O 1
ATOM 949 N N . HIS A 1 119 ? 35.891 10.166 20.120 1.00 36.80 119 HIS A N 1
ATOM 950 C CA . HIS A 1 119 ? 37.047 11.017 19.849 1.00 37.83 119 HIS A CA 1
ATOM 951 C C . HIS A 1 119 ? 37.897 11.439 21.064 1.00 37.13 119 HIS A C 1
ATOM 952 O O . HIS A 1 119 ? 38.847 12.191 20.889 1.00 37.57 119 HIS A O 1
ATOM 959 N N . ALA A 1 120 ? 37.537 10.993 22.267 1.00 36.72 120 ALA A N 1
ATOM 960 C CA . ALA A 1 120 ? 38.282 11.350 23.498 1.00 37.07 120 ALA A CA 1
ATOM 961 C C . ALA A 1 120 ? 39.752 10.971 23.424 1.00 37.44 120 ALA A C 1
ATOM 962 O O . ALA A 1 120 ? 40.619 11.805 23.723 1.00 37.33 120 ALA A O 1
ATOM 964 N N . ASN A 1 121 ? 40.042 9.732 23.019 1.00 36.94 121 ASN A N 1
ATOM 965 C CA . ASN A 1 121 ? 41.424 9.302 22.916 1.00 38.75 121 ASN A CA 1
ATOM 966 C C . ASN A 1 121 ? 42.148 10.274 21.979 1.00 38.71 121 ASN A C 1
ATOM 967 O O . ASN A 1 121 ? 43.255 10.696 22.253 1.00 39.64 121 ASN A O 1
ATOM 972 N N . ALA A 1 122 ? 41.491 10.630 20.880 1.00 39.69 122 ALA A N 1
ATOM 973 C CA . ALA A 1 122 ? 42.105 11.428 19.823 1.00 39.61 122 ALA A CA 1
ATOM 974 C C . ALA A 1 122 ? 42.389 12.818 20.319 1.00 39.79 122 ALA A C 1
ATOM 975 O O . ALA A 1 122 ? 43.513 13.278 20.196 1.00 39.59 122 ALA A O 1
ATOM 985 N N . GLY A 1 124 ? 42.982 14.226 23.074 1.00 38.76 124 GLY A N 1
ATOM 986 C CA . GLY A 1 124 ? 44.142 14.362 23.970 1.00 37.55 124 GLY A CA 1
ATOM 987 C C . GLY A 1 124 ? 45.415 14.820 23.260 1.00 36.43 124 GLY A C 1
ATOM 988 O O . GLY A 1 124 ? 46.347 15.286 23.924 1.00 36.54 124 GLY A O 1
ATOM 989 N N . ARG A 1 125 ? 45.450 14.705 21.921 1.00 34.51 125 ARG A N 1
ATOM 990 C CA . ARG A 1 125 ? 46.597 15.185 21.070 1.00 32.93 125 ARG A CA 1
ATOM 991 C C . ARG A 1 125 ? 46.682 16.723 21.081 1.00 31.86 125 ARG A C 1
ATOM 992 O O . ARG A 1 125 ? 47.691 17.305 20.659 1.00 31.56 125 ARG A O 1
ATOM 1000 N N . TYR A 1 126 ? 45.632 17.391 21.548 1.00 31.38 126 TYR A N 1
ATOM 1001 C CA . TYR A 1 126 ? 45.633 18.878 21.582 1.00 31.67 126 TYR A CA 1
ATOM 1002 C C . TYR A 1 126 ? 45.859 19.414 22.989 1.00 32.58 126 TYR A C 1
ATOM 1003 O O . TYR A 1 126 ? 45.284 18.886 23.929 1.00 33.93 126 TYR A O 1
ATOM 1012 N N . ARG A 1 127 ? 46.662 20.467 23.142 1.00 31.81 127 ARG A N 1
ATOM 1013 C CA . ARG A 1 127 ? 46.915 21.033 24.488 1.00 31.57 127 ARG A CA 1
ATOM 1014 C C . ARG A 1 127 ? 46.205 22.398 24.773 1.00 32.01 127 ARG A C 1
ATOM 1015 O O . ARG A 1 127 ? 46.215 22.899 25.908 1.00 30.91 127 ARG A O 1
ATOM 1023 N N . ASN A 1 128 ? 45.572 22.978 23.752 1.00 30.86 128 ASN A N 1
ATOM 1024 C CA . ASN A 1 128 ? 44.980 24.314 23.858 1.00 32.43 128 ASN A CA 1
ATOM 1025 C C . ASN A 1 128 ? 43.492 24.255 23.569 1.00 32.19 128 ASN A C 1
ATOM 1026 O O . ASN A 1 128 ? 42.859 25.251 23.219 1.00 32.84 128 ASN A O 1
ATOM 1031 N N . LEU A 1 129 ? 42.938 23.070 23.726 1.00 31.96 129 LEU A N 1
ATOM 1032 C CA . LEU A 1 129 ? 41.536 22.821 23.450 1.00 32.12 129 LEU A CA 1
ATOM 1033 C C . LEU A 1 129 ? 40.732 22.729 24.735 1.00 31.92 129 LEU A C 1
ATOM 1034 O O . LEU A 1 129 ? 41.159 22.103 25.693 1.00 31.28 129 LEU A O 1
ATOM 1039 N N . ARG A 1 130 ? 39.582 23.394 24.759 1.00 31.75 130 ARG A N 1
ATOM 1040 C CA . ARG A 1 130 ? 38.595 23.247 25.827 1.00 31.57 130 ARG A CA 1
ATOM 1041 C C . ARG A 1 130 ? 37.317 22.631 25.242 1.00 31.39 130 ARG A C 1
ATOM 1042 O O . ARG A 1 130 ? 36.780 23.128 24.248 1.00 33.51 130 ARG A O 1
ATOM 1050 N N . VAL A 1 131 ? 36.833 21.535 25.813 1.00 31.33 131 VAL A N 1
ATOM 1051 C CA . VAL A 1 131 ? 35.606 20.931 25.324 1.00 32.00 131 VAL A CA 1
ATOM 1052 C C . VAL A 1 131 ? 34.636 20.950 26.475 1.00 33.11 131 VAL A C 1
ATOM 1053 O O . VAL A 1 131 ? 34.962 20.510 27.597 1.00 32.62 131 VAL A O 1
ATOM 1057 N N . ILE A 1 132 ? 33.470 21.542 26.230 1.00 34.76 132 ILE A N 1
ATOM 1058 C CA . ILE A 1 132 ? 32.407 21.513 27.225 1.00 36.88 132 ILE A CA 1
ATOM 1059 C C . ILE A 1 132 ? 31.108 20.940 26.660 1.00 37.07 132 ILE A C 1
ATOM 1060 O O . ILE A 1 132 ? 30.848 21.001 25.435 1.00 37.55 132 ILE A O 1
ATOM 1065 N N . GLU A 1 133 ? 30.318 20.346 27.551 1.00 36.14 133 GLU A N 1
ATOM 1066 C CA . GLU A 1 133 ? 29.029 19.789 27.150 1.00 36.15 133 GLU A CA 1
ATOM 1067 C C . GLU A 1 133 ? 27.940 20.387 28.035 1.00 35.56 133 GLU A C 1
ATOM 1068 O O . GLU A 1 133 ? 28.086 20.427 29.263 1.00 35.12 133 GLU A O 1
ATOM 1074 N N . LEU A 1 134 ? 26.868 20.836 27.384 1.00 34.89 134 LEU A N 1
ATOM 1075 C CA . LEU A 1 134 ? 25.684 21.333 28.064 1.00 34.81 134 LEU A CA 1
ATOM 1076 C C . LEU A 1 134 ? 24.550 20.320 27.921 1.00 33.95 134 LEU A C 1
ATOM 1077 O O . LEU A 1 134 ? 24.371 19.739 26.862 1.00 34.75 134 LEU A O 1
ATOM 1082 N N . ASP A 1 135 ? 23.772 20.148 28.983 1.00 33.27 135 ASP A N 1
ATOM 1083 C CA . ASP A 1 135 ? 22.614 19.255 28.980 1.00 32.58 135 ASP A CA 1
ATOM 1084 C C . ASP A 1 135 ? 21.635 19.710 27.909 1.00 31.47 135 ASP A C 1
ATOM 1085 O O . ASP A 1 135 ? 21.228 20.873 27.910 1.00 29.81 135 ASP A O 1
ATOM 1090 N N . SER A 1 136 ? 21.236 18.800 27.022 1.00 30.75 136 SER A N 1
ATOM 1091 C CA . SER A 1 136 ? 20.376 19.166 25.886 1.00 32.06 136 SER A CA 1
ATOM 1092 C C . SER A 1 136 ? 18.971 19.590 26.311 1.00 31.71 136 SER A C 1
ATOM 1093 O O . SER A 1 136 ? 18.312 20.359 25.617 1.00 31.08 136 SER A O 1
ATOM 1096 N N . GLN A 1 137 ? 18.481 19.054 27.423 1.00 32.54 137 GLN A N 1
ATOM 1097 C CA . GLN A 1 137 ? 17.135 19.424 27.865 1.00 33.10 137 GLN A CA 1
ATOM 1098 C C . GLN A 1 137 ? 17.138 20.861 28.372 1.00 32.97 137 GLN A C 1
ATOM 1099 O O . GLN A 1 137 ? 16.177 21.602 28.168 1.00 32.06 137 GLN A O 1
ATOM 1105 N N . ALA A 1 138 ? 18.246 21.254 28.991 1.00 32.58 138 ALA A N 1
ATOM 1106 C CA . ALA A 1 138 ? 18.399 22.632 29.492 1.00 32.80 138 ALA A CA 1
ATOM 1107 C C . ALA A 1 138 ? 18.544 23.670 28.366 1.00 33.39 138 ALA A C 1
ATOM 1108 O O . ALA A 1 138 ? 17.904 24.727 28.405 1.00 33.17 138 ALA A O 1
ATOM 1110 N N . THR A 1 139 ? 19.353 23.358 27.349 1.00 33.12 139 THR A N 1
ATOM 1111 C CA . THR A 1 139 ? 19.503 24.228 26.187 1.00 33.12 139 THR A CA 1
ATOM 1112 C C . THR A 1 139 ? 18.161 24.376 25.461 1.00 34.05 139 THR A C 1
ATOM 1113 O O . THR A 1 139 ? 17.798 25.472 25.012 1.00 33.69 139 THR A O 1
ATOM 1117 N N . GLU A 1 140 ? 17.398 23.286 25.391 1.00 34.94 140 GLU A N 1
ATOM 1118 C CA . GLU A 1 140 ? 16.101 23.344 24.721 1.00 35.77 140 GLU A CA 1
ATOM 1119 C C . GLU A 1 140 ? 15.096 24.216 25.489 1.00 34.98 140 GLU A C 1
ATOM 1120 O O . GLU A 1 140 ? 14.318 24.968 24.884 1.00 34.45 140 GLU A O 1
ATOM 1126 N N . ALA A 1 141 ? 15.147 24.135 26.820 1.00 34.27 141 ALA A N 1
ATOM 1127 C CA . ALA A 1 141 ? 14.398 25.053 27.699 1.00 33.86 141 ALA A CA 1
ATOM 1128 C C . ALA A 1 141 ? 14.889 26.489 27.525 1.00 33.32 141 ALA A C 1
ATOM 1129 O O . ALA A 1 141 ? 14.099 27.436 27.577 1.00 32.51 141 ALA A O 1
ATOM 1131 N N . LEU A 1 142 ? 16.196 26.664 27.319 1.00 33.26 142 LEU A N 1
ATOM 1132 C CA . LEU A 1 142 ? 16.743 28.023 27.146 1.00 33.79 142 LEU A CA 1
ATOM 1133 C C . LEU A 1 142 ? 16.299 28.640 25.840 1.00 32.88 142 LEU A C 1
ATOM 1134 O O . LEU A 1 142 ? 15.995 29.819 25.788 1.00 32.95 142 LEU A O 1
ATOM 1139 N N . GLY A 1 143 ? 16.244 27.828 24.789 1.00 33.03 143 GLY A N 1
ATOM 1140 C CA . GLY A 1 143 ? 15.732 28.277 23.508 1.00 32.22 143 GLY A CA 1
ATOM 1141 C C . GLY A 1 143 ? 14.305 28.769 23.594 1.00 32.57 143 GLY A C 1
ATOM 1142 O O . GLY A 1 143 ? 13.893 29.607 22.812 1.00 34.05 143 GLY A O 1
ATOM 1143 N N . ALA A 1 144 ? 13.534 28.260 24.545 1.00 32.59 144 ALA A N 1
ATOM 1144 C CA . ALA A 1 144 ? 12.135 28.682 24.671 1.00 32.10 144 ALA A CA 1
ATOM 1145 C C . ALA A 1 144 ? 12.009 30.068 25.298 1.00 32.26 144 ALA A C 1
ATOM 1146 O O . ALA A 1 144 ? 10.934 30.676 25.255 1.00 31.63 144 ALA A O 1
ATOM 1148 N N . LEU A 1 145 ? 13.104 30.573 25.870 1.00 31.85 145 LEU A N 1
ATOM 1149 C CA . LEU A 1 145 ? 13.080 31.900 26.501 1.00 32.32 145 LEU A CA 1
ATOM 1150 C C . LEU A 1 145 ? 13.488 33.000 25.522 1.00 32.36 145 LEU A C 1
ATOM 1151 O O . LEU A 1 145 ? 13.582 34.173 25.909 1.00 32.69 145 LEU A O 1
ATOM 1156 N N . ILE A 1 146 ? 13.722 32.629 24.265 1.00 31.98 146 ILE A N 1
ATOM 1157 C CA . ILE A 1 146 ? 14.114 33.582 23.229 1.00 31.16 146 ILE A CA 1
ATOM 1158 C C . ILE A 1 146 ? 13.039 34.692 23.026 1.00 31.24 146 ILE A C 1
ATOM 1159 O O . ILE A 1 146 ? 11.843 34.439 23.062 1.00 29.64 146 ILE A O 1
ATOM 1164 N N . GLN A 1 147 ? 13.503 35.922 22.856 1.00 31.46 147 GLN A N 1
ATOM 1165 C CA . GLN A 1 147 ? 12.632 37.058 22.535 1.00 31.40 147 GLN A CA 1
ATOM 1166 C C . GLN A 1 147 ? 13.395 37.976 21.594 1.00 31.22 147 GLN A C 1
ATOM 1167 O O . GLN A 1 147 ? 14.574 37.797 21.408 1.00 31.07 147 GLN A O 1
ATOM 1173 N N . ARG A 1 148 ? 12.724 38.949 20.975 1.00 31.76 148 ARG A N 1
ATOM 1174 C CA . ARG A 1 148 ? 13.433 39.897 20.112 1.00 31.84 148 ARG A CA 1
ATOM 1175 C C . ARG A 1 148 ? 14.293 40.854 20.931 1.00 31.76 148 ARG A C 1
ATOM 1176 O O . ARG A 1 148 ? 15.376 41.225 20.510 1.00 31.88 148 ARG A O 1
ATOM 1184 N N . GLY A 1 149 ? 13.803 41.248 22.102 1.00 32.25 149 GLY A N 1
ATOM 1185 C CA . GLY A 1 149 ? 14.561 42.111 23.026 1.00 32.78 149 GLY A CA 1
ATOM 1186 C C . GLY A 1 149 ? 14.712 41.447 24.379 1.00 32.59 149 GLY A C 1
ATOM 1187 O O . GLY A 1 149 ? 13.755 41.379 25.141 1.00 32.23 149 GLY A O 1
ATOM 1196 N N . ARG A 1 151 ? 16.591 40.512 28.230 1.00 32.74 151 ARG A N 1
ATOM 1197 C CA . ARG A 1 151 ? 17.398 40.960 29.376 1.00 33.36 151 ARG A CA 1
ATOM 1198 C C . ARG A 1 151 ? 17.646 39.782 30.313 1.00 33.34 151 ARG A C 1
ATOM 1199 O O . ARG A 1 151 ? 16.690 39.192 30.808 1.00 33.86 151 ARG A O 1
ATOM 1207 N N . PHE A 1 152 ? 18.915 39.436 30.531 1.00 34.35 152 PHE A N 1
ATOM 1208 C CA . PHE A 1 152 ? 19.289 38.332 31.414 1.00 34.61 152 PHE A CA 1
ATOM 1209 C C . PHE A 1 152 ? 20.266 38.735 32.512 1.00 35.17 152 PHE A C 1
ATOM 1210 O O . PHE A 1 152 ? 21.239 39.469 32.268 1.00 34.99 152 PHE A O 1
ATOM 1218 N N . ASP A 1 153 ? 19.986 38.253 33.728 1.00 35.19 153 ASP A N 1
ATOM 1219 C CA . ASP A 1 153 ? 21.012 38.075 34.739 1.00 35.01 153 ASP A CA 1
ATOM 1220 C C . ASP A 1 153 ? 21.601 36.724 34.498 1.00 35.26 153 ASP A C 1
ATOM 1221 O O . ASP A 1 153 ? 20.863 35.739 34.358 1.00 33.67 153 ASP A O 1
ATOM 1226 N N . VAL A 1 154 ? 22.924 36.700 34.379 1.00 34.55 154 VAL A N 1
ATOM 1227 C CA . VAL A 1 154 ? 23.679 35.471 34.273 1.00 35.51 154 VAL A CA 1
ATOM 1228 C C . VAL A 1 154 ? 24.509 35.376 35.537 1.00 36.05 154 VAL A C 1
ATOM 1229 O O . VAL A 1 154 ? 25.427 36.187 35.764 1.00 36.25 154 VAL A O 1
ATOM 1233 N N . ILE A 1 155 ? 24.144 34.419 36.380 1.00 36.01 155 ILE A N 1
ATOM 1234 C CA . ILE A 1 155 ? 24.803 34.233 37.654 1.00 36.77 155 ILE A CA 1
ATOM 1235 C C . ILE A 1 155 ? 25.679 32.963 37.520 1.00 36.92 155 ILE A C 1
ATOM 1236 O O . ILE A 1 155 ? 25.152 31.865 37.282 1.00 37.01 155 ILE A O 1
ATOM 1241 N N . ILE A 1 156 ? 26.996 33.130 37.639 1.00 37.05 156 ILE A N 1
ATOM 1242 C CA . ILE A 1 156 ? 27.936 31.994 37.558 1.00 37.87 156 ILE A CA 1
ATOM 1243 C C . ILE A 1 156 ? 28.660 31.830 38.890 1.00 39.32 156 ILE A C 1
ATOM 1244 O O . ILE A 1 156 ? 29.193 32.805 39.436 1.00 39.75 156 ILE A O 1
ATOM 1249 N N . GLN A 1 157 ? 28.610 30.610 39.426 1.00 39.74 157 GLN A N 1
ATOM 1250 C CA A GLN A 1 157 ? 29.127 30.294 40.759 0.50 40.37 157 GLN A CA 1
ATOM 1251 C CA B GLN A 1 157 ? 29.187 30.290 40.738 0.50 40.15 157 GLN A CA 1
ATOM 1252 C C . GLN A 1 157 ? 29.394 28.785 40.895 1.00 40.74 157 GLN A C 1
ATOM 1253 O O . GLN A 1 157 ? 28.500 27.978 40.648 1.00 41.31 157 GLN A O 1
ATOM 1264 N N . ASP A 1 158 ? 30.604 28.409 41.291 1.00 41.01 158 ASP A N 1
ATOM 1265 C CA . ASP A 1 158 ? 30.970 26.994 41.456 1.00 41.59 158 ASP A CA 1
ATOM 1266 C C . ASP A 1 158 ? 30.710 26.117 40.210 1.00 41.72 158 ASP A C 1
ATOM 1267 O O . ASP A 1 158 ? 30.303 24.961 40.328 1.00 41.83 158 ASP A O 1
ATOM 1272 N N . GLY A 1 159 ? 30.950 26.681 39.029 1.00 42.39 159 GLY A N 1
ATOM 1273 C CA . GLY A 1 159 ? 30.768 25.979 37.753 1.00 42.01 159 GLY A CA 1
ATOM 1274 C C . GLY A 1 159 ? 29.329 25.852 37.279 1.00 42.47 159 GLY A C 1
ATOM 1275 O O . GLY A 1 159 ? 29.055 25.249 36.236 1.00 42.61 159 GLY A O 1
ATOM 1276 N N . GLU A 1 160 ? 28.412 26.432 38.038 1.00 41.65 160 GLU A N 1
ATOM 1277 C CA . GLU A 1 160 ? 27.001 26.403 37.718 1.00 41.72 160 GLU A CA 1
ATOM 1278 C C . GLU A 1 160 ? 26.576 27.748 37.116 1.00 41.80 160 GL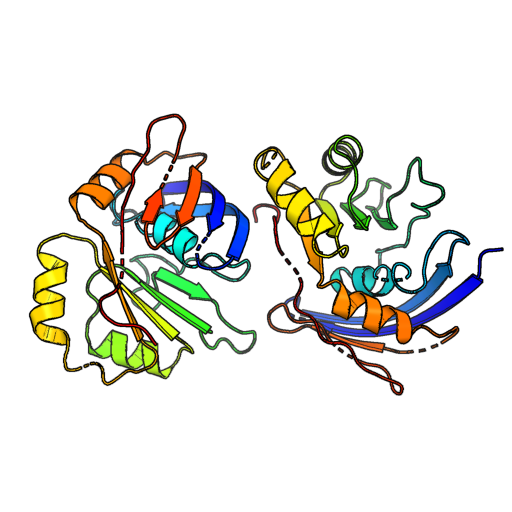U A C 1
ATOM 1279 O O . GLU A 1 160 ? 27.016 28.815 37.567 1.00 41.34 160 GLU A O 1
ATOM 1285 N N . VAL A 1 161 ? 25.729 27.699 36.095 1.00 40.88 161 VAL A N 1
ATOM 1286 C CA . VAL A 1 161 ? 25.282 28.921 35.435 1.00 40.60 161 VAL A CA 1
ATOM 1287 C C . VAL A 1 161 ? 23.765 29.011 35.480 1.00 40.17 161 VAL A C 1
ATOM 1288 O O . VAL A 1 161 ? 23.072 28.038 35.184 1.00 39.98 161 VAL A O 1
ATOM 1292 N N . GLN A 1 162 ? 23.274 30.176 35.891 1.00 39.45 162 GLN A N 1
ATOM 1293 C CA . GLN A 1 162 ? 21.856 30.533 35.829 1.00 38.93 162 GLN A CA 1
ATOM 1294 C C . GLN A 1 162 ? 21.639 31.687 34.860 1.00 38.83 162 GLN A C 1
ATOM 1295 O O . GLN A 1 162 ? 22.329 32.706 34.921 1.00 38.56 162 GLN A O 1
ATOM 1309 N N . LEU A 1 164 ? 18.783 34.136 34.075 1.00 36.08 164 LEU A N 1
ATOM 1310 C CA . LEU A 1 164 ? 17.540 34.594 34.673 1.00 36.33 164 LEU A CA 1
ATOM 1311 C C . LEU A 1 164 ? 16.933 35.836 33.991 1.00 35.73 164 LEU A C 1
ATOM 1312 O O . LEU A 1 164 ? 17.561 36.888 33.903 1.00 35.71 164 LEU A O 1
ATOM 1317 N N . ALA A 1 165 ? 15.702 35.690 33.522 1.00 35.43 165 ALA A N 1
ATOM 1318 C CA . ALA A 1 165 ? 14.961 36.779 32.914 1.00 35.12 165 ALA A CA 1
ATOM 1319 C C . ALA A 1 165 ? 13.621 36.907 33.646 1.00 35.38 165 ALA A C 1
ATOM 1320 O O . ALA A 1 165 ? 13.234 35.999 34.383 1.00 34.96 165 ALA A O 1
ATOM 1322 N N . ASP A 1 166 ? 12.909 38.026 33.445 1.00 36.22 166 ASP A N 1
ATOM 1323 C CA . ASP A 1 166 ? 11.599 38.212 34.071 1.00 36.74 166 ASP A CA 1
ATOM 1324 C C . ASP A 1 166 ? 10.602 37.117 33.668 1.00 37.02 166 ASP A C 1
ATOM 1325 O O . ASP A 1 166 ? 9.652 36.837 34.407 1.00 37.15 166 ASP A O 1
ATOM 1330 N N . HIS A 1 167 ? 10.813 36.507 32.501 1.00 36.70 167 HIS A N 1
ATOM 1331 C CA . HIS A 1 167 ? 9.832 35.573 31.935 1.00 37.02 167 HIS A CA 1
ATOM 1332 C C . HIS A 1 167 ? 10.177 34.075 32.063 1.00 37.32 167 HIS A C 1
ATOM 1333 O O . HIS A 1 167 ? 9.493 33.223 31.480 1.00 38.22 167 HIS A O 1
ATOM 1340 N N . GLY A 1 168 ? 11.224 33.749 32.815 1.00 37.15 168 GLY A N 1
ATOM 1341 C CA . GLY A 1 168 ? 11.667 32.354 32.939 1.00 36.93 168 GLY A CA 1
ATOM 1342 C C . GLY A 1 168 ? 13.122 32.242 33.354 1.00 37.03 168 GLY A C 1
ATOM 1343 O O . GLY A 1 168 ? 13.865 33.229 33.335 1.00 37.35 168 GLY A O 1
ATOM 1344 N N . SER A 1 169 ? 13.527 31.035 33.746 1.00 36.73 169 SER A N 1
ATOM 1345 C CA . SER A 1 169 ? 14.899 30.782 34.151 1.00 36.34 169 SER A CA 1
ATOM 1346 C C . SER A 1 169 ? 15.322 29.383 33.725 1.00 35.61 169 SER A C 1
ATOM 1347 O O . SER A 1 169 ? 14.486 28.484 33.572 1.00 35.46 169 SER A O 1
ATOM 1350 N N . VAL A 1 170 ? 16.620 29.231 33.492 1.00 35.17 170 VAL A N 1
ATOM 1351 C CA . VAL A 1 170 ? 17.264 27.937 33.243 1.00 35.03 170 VAL A CA 1
ATOM 1352 C C . VAL A 1 170 ? 18.590 27.952 33.982 1.00 35.59 170 VAL A C 1
ATOM 1353 O O . VAL A 1 170 ? 19.344 28.928 33.875 1.00 35.13 170 VAL A O 1
ATOM 1357 N N . THR A 1 171 ? 18.854 26.877 34.732 1.00 35.25 171 THR A N 1
ATOM 1358 C CA . THR A 1 171 ? 20.122 26.656 35.426 1.00 35.10 171 THR A CA 1
ATOM 1359 C C . THR A 1 171 ? 20.725 25.349 34.945 1.00 35.32 171 THR A C 1
ATOM 1360 O O . THR A 1 171 ? 20.041 24.322 34.826 1.00 36.15 171 THR A O 1
ATOM 1364 N N . LEU A 1 172 ? 22.003 25.408 34.636 1.00 35.56 172 LEU A N 1
ATOM 1365 C CA . LEU A 1 172 ? 22.758 24.232 34.197 1.00 36.03 172 LEU A CA 1
ATOM 1366 C C . LEU A 1 172 ? 24.219 24.288 34.640 1.00 35.79 172 LEU A C 1
ATOM 1367 O O . LEU A 1 172 ? 24.746 25.355 34.928 1.00 35.30 172 LEU A O 1
ATOM 1372 N N . THR A 1 173 ? 24.857 23.123 34.688 1.00 36.00 173 THR A N 1
ATOM 1373 C CA . THR A 1 173 ? 26.250 22.989 35.065 1.00 36.48 173 THR A CA 1
ATOM 1374 C C . THR A 1 173 ? 26.992 22.422 33.866 1.00 35.87 173 THR A C 1
ATOM 1375 O O . THR A 1 173 ? 26.842 21.229 33.555 1.00 34.58 173 THR A O 1
ATOM 1379 N N . PRO A 1 174 ? 27.755 23.279 33.170 1.00 34.86 174 PRO A N 1
ATOM 1380 C CA . PRO A 1 174 ? 28.504 22.797 32.002 1.00 35.57 174 PRO A CA 1
ATOM 1381 C C . PRO A 1 174 ? 29.490 21.717 32.397 1.00 34.90 174 PRO A C 1
ATOM 1382 O O . PRO A 1 174 ? 30.086 21.782 33.478 1.00 35.62 174 PRO A O 1
ATOM 1394 N N . VAL A 1 176 ? 32.949 19.926 31.802 1.00 33.52 176 VAL A N 1
ATOM 1395 C CA . VAL A 1 176 ? 34.228 20.147 31.137 1.00 33.48 176 VAL A CA 1
ATOM 1396 C C . VAL A 1 176 ? 34.857 18.787 30.752 1.00 33.14 176 VAL A C 1
ATOM 1397 O O . VAL A 1 176 ? 35.334 18.057 31.616 1.00 34.16 176 VAL A O 1
ATOM 1401 N N . ARG A 1 177 ? 34.796 18.433 29.470 1.00 32.16 177 ARG A N 1
ATOM 1402 C CA . ARG A 1 177 ? 35.439 17.231 28.952 1.00 32.07 177 ARG A CA 1
ATOM 1403 C C . ARG A 1 177 ? 36.949 17.381 28.818 1.00 31.18 177 ARG A C 1
ATOM 1404 O O . ARG A 1 177 ? 37.673 16.418 28.901 1.00 30.38 177 ARG A O 1
ATOM 1412 N N . GLN A 1 178 ? 37.427 18.587 28.546 1.00 30.60 178 GLN A N 1
ATOM 1413 C CA . GLN A 1 178 ? 38.861 18.804 28.384 1.00 30.62 178 GLN A CA 1
ATOM 1414 C C . GLN A 1 178 ? 39.122 20.271 28.627 1.00 31.21 178 GLN A C 1
ATOM 1415 O O . GLN A 1 178 ? 38.303 21.074 28.234 1.00 31.02 178 GLN A O 1
ATOM 1421 N N . ALA A 1 179 ? 40.230 20.623 29.281 1.00 32.14 179 ALA A N 1
ATOM 1422 C CA . ALA A 1 179 ? 40.603 22.033 29.419 1.00 33.33 179 ALA A CA 1
ATOM 1423 C C . ALA A 1 179 ? 42.102 22.170 29.183 1.00 35.05 179 ALA A C 1
ATOM 1424 O O . ALA A 1 179 ? 42.836 21.234 29.486 1.00 35.53 179 ALA A O 1
ATOM 1426 N N . PRO A 1 180 ? 42.569 23.316 28.621 1.00 35.59 180 PRO A N 1
ATOM 1427 C CA . PRO A 1 180 ? 44.020 23.537 28.491 1.00 37.13 180 PRO A CA 1
ATOM 1428 C C . PRO A 1 180 ? 44.782 23.424 29.820 1.00 38.96 180 PRO A C 1
ATOM 1429 O O . PRO A 1 180 ? 44.251 23.784 30.866 1.00 38.38 180 PRO A O 1
ATOM 1433 N N . ALA A 1 181 ? 46.012 22.914 29.767 1.00 41.02 181 ALA A N 1
ATOM 1434 C CA . ALA A 1 181 ? 46.887 22.923 30.932 1.00 43.91 181 ALA A CA 1
ATOM 1435 C C . ALA A 1 181 ? 47.096 24.359 31.380 1.00 45.49 181 ALA A C 1
ATOM 1436 O O . ALA A 1 181 ? 47.311 25.251 30.562 1.00 45.82 181 ALA A O 1
ATOM 1438 N N . GLU A 1 182 ? 46.949 24.579 32.676 1.00 47.55 182 GLU A N 1
ATOM 1439 C CA . GLU A 1 182 ? 47.325 25.850 33.281 1.00 49.84 182 GLU A CA 1
ATOM 1440 C C . GLU A 1 182 ? 48.824 25.883 33.596 1.00 50.11 182 GLU A C 1
ATOM 1441 O O . GLU A 1 182 ? 49.516 24.864 33.677 1.00 50.67 182 GLU A O 1
ATOM 1448 N N . THR B 1 4 ? 63.309 22.784 43.609 1.00 48.92 4 THR B N 1
ATOM 1449 C CA . THR B 1 4 ? 63.434 21.748 44.682 1.00 49.05 4 THR B CA 1
ATOM 1450 C C . THR B 1 4 ? 62.323 20.680 44.580 1.00 48.78 4 THR B C 1
ATOM 1451 O O . THR B 1 4 ? 62.597 19.481 44.698 1.00 49.46 4 THR B O 1
ATOM 1455 N N . ALA B 1 5 ? 61.079 21.095 44.343 1.00 47.82 5 ALA B N 1
ATOM 1456 C CA . ALA B 1 5 ? 60.042 20.135 43.947 1.00 46.82 5 ALA B CA 1
ATOM 1457 C C . ALA B 1 5 ? 60.406 19.526 42.590 1.00 45.76 5 ALA B C 1
ATOM 1458 O O . ALA B 1 5 ? 61.039 20.194 41.765 1.00 46.09 5 ALA B O 1
ATOM 1460 N N . THR B 1 6 ? 60.065 18.253 42.380 1.00 44.21 6 THR B N 1
ATOM 1461 C CA . THR B 1 6 ? 60.244 17.615 41.065 1.00 42.88 6 THR B CA 1
ATOM 1462 C C . THR B 1 6 ? 58.934 17.777 40.315 1.00 41.75 6 THR B C 1
ATOM 1463 O O . THR B 1 6 ? 57.910 17.298 40.778 1.00 40.66 6 THR B O 1
ATOM 1467 N N . VAL B 1 7 ? 58.978 18.461 39.169 1.00 40.57 7 VAL B N 1
ATOM 1468 C CA . VAL B 1 7 ? 57.771 18.732 38.386 1.00 39.30 7 VAL B CA 1
ATOM 1469 C C . VAL B 1 7 ? 57.369 17.479 37.631 1.00 38.83 7 VAL B C 1
ATOM 1470 O O . VAL B 1 7 ? 58.148 16.928 36.838 1.00 37.58 7 VAL B O 1
ATOM 1474 N N . ARG B 1 8 ? 56.152 17.021 37.902 1.00 38.25 8 ARG B N 1
ATOM 1475 C CA . ARG B 1 8 ? 55.569 15.890 37.182 1.00 38.15 8 ARG B CA 1
ATOM 1476 C C . ARG B 1 8 ? 54.334 16.322 36.413 1.00 38.22 8 ARG B C 1
ATOM 1477 O O . ARG B 1 8 ? 53.303 16.628 37.018 1.00 38.42 8 ARG B O 1
ATOM 1485 N N . ARG B 1 9 ? 54.417 16.313 35.084 1.00 37.57 9 ARG B N 1
ATOM 1486 C CA . ARG B 1 9 ? 53.223 16.446 34.235 1.00 37.31 9 ARG B CA 1
ATOM 1487 C C . ARG B 1 9 ? 52.545 15.069 33.995 1.00 36.42 9 ARG B C 1
ATOM 1488 O O . ARG B 1 9 ? 53.227 14.048 33.883 1.00 36.55 9 ARG B O 1
ATOM 1496 N N . ALA B 1 10 ? 51.211 15.041 33.954 1.00 34.44 10 ALA B N 1
ATOM 1497 C CA . ALA B 1 10 ? 50.456 13.810 33.661 1.00 34.35 10 ALA B CA 1
ATOM 1498 C C . ALA B 1 10 ? 49.223 14.146 32.823 1.00 34.79 10 ALA B C 1
ATOM 1499 O O . ALA B 1 10 ? 48.491 15.098 33.139 1.00 36.39 10 ALA B O 1
ATOM 1501 N N . GLU B 1 11 ? 48.984 13.389 31.767 1.00 34.29 11 GLU B N 1
ATOM 1502 C CA . GLU B 1 11 ? 47.721 13.469 31.064 1.00 34.93 11 GLU B CA 1
ATOM 1503 C C . GLU B 1 11 ? 46.912 12.243 31.408 1.00 34.42 11 GLU B C 1
ATOM 1504 O O . GLU B 1 11 ? 47.412 11.137 31.287 1.00 35.97 11 GLU B O 1
ATOM 1510 N N . LEU B 1 12 ? 45.666 12.424 31.837 1.00 33.20 12 LEU B N 1
ATOM 1511 C CA . LEU B 1 12 ? 44.803 11.285 32.124 1.00 31.98 12 LEU B CA 1
ATOM 1512 C C . LEU B 1 12 ? 43.628 11.276 31.151 1.00 32.51 12 LEU B C 1
ATOM 1513 O O . LEU B 1 12 ? 42.978 12.294 30.983 1.00 33.30 12 LEU B O 1
ATOM 1518 N N . GLN B 1 13 ? 43.359 10.128 30.532 1.00 32.04 13 GLN B N 1
ATOM 1519 C CA . GLN B 1 13 ? 42.152 9.976 29.739 1.00 30.28 13 GLN B CA 1
ATOM 1520 C C . GLN B 1 13 ? 41.212 9.039 30.500 1.00 30.72 13 GLN B C 1
ATOM 1521 O O . GLN B 1 13 ? 41.422 7.815 30.550 1.00 31.56 13 GLN B O 1
ATOM 1527 N N . ILE B 1 14 ? 40.214 9.622 31.130 1.00 29.74 14 ILE B N 1
ATOM 1528 C CA . ILE B 1 14 ? 39.391 8.881 32.083 1.00 31.58 14 ILE B CA 1
ATOM 1529 C C . ILE B 1 14 ? 38.061 8.377 31.478 1.00 31.96 14 ILE B C 1
ATOM 1530 O O . ILE B 1 14 ? 37.248 9.171 30.984 1.00 31.01 14 ILE B O 1
ATOM 1535 N N . SER B 1 15 ? 37.836 7.066 31.556 1.00 32.60 15 SER B N 1
ATOM 1536 C CA . SER B 1 15 ? 36.519 6.512 31.257 1.00 33.55 15 SER B CA 1
ATOM 1537 C C . SER B 1 15 ? 36.043 5.802 32.506 1.00 33.99 15 SER B C 1
ATOM 1538 O O . SER B 1 15 ? 36.495 4.697 32.824 1.00 33.69 15 SER B O 1
ATOM 1541 N N . ASP B 1 16 ? 35.160 6.454 33.245 1.00 33.77 16 ASP B N 1
ATOM 1542 C CA . ASP B 1 16 ? 34.688 5.881 34.507 1.00 34.66 16 ASP B CA 1
ATOM 1543 C C . ASP B 1 16 ? 33.227 5.495 34.353 1.00 35.63 16 ASP B C 1
ATOM 1544 O O . ASP B 1 16 ? 32.346 6.352 34.459 1.00 35.31 16 ASP B O 1
ATOM 1557 N N . ASP B 1 18 ? 31.513 3.711 36.449 1.00 39.15 18 ASP B N 1
ATOM 1558 C CA . ASP B 1 18 ? 30.789 3.705 37.721 1.00 38.92 18 ASP B CA 1
ATOM 1559 C C . ASP B 1 18 ? 30.225 5.113 38.071 1.00 39.89 18 ASP B C 1
ATOM 1560 O O . ASP B 1 18 ? 29.085 5.240 38.557 1.00 39.72 18 ASP B O 1
ATOM 1565 N N . ARG B 1 19 ? 31.022 6.160 37.853 1.00 39.35 19 ARG B N 1
ATOM 1566 C CA . ARG B 1 19 ? 30.549 7.534 38.019 1.00 39.58 19 ARG B CA 1
ATOM 1567 C C . ARG B 1 19 ? 29.788 8.021 36.771 1.00 39.01 19 ARG B C 1
ATOM 1568 O O . ARG B 1 19 ? 29.054 9.011 36.843 1.00 40.00 19 ARG B O 1
ATOM 1576 N N . GLY B 1 20 ? 29.922 7.330 35.636 1.00 37.26 20 GLY B N 1
ATOM 1577 C CA . GLY B 1 20 ? 29.535 7.914 34.347 1.00 36.14 20 GLY B CA 1
ATOM 1578 C C . GLY B 1 20 ? 30.322 9.199 34.028 1.00 35.60 20 GLY B C 1
ATOM 1579 O O . GLY B 1 20 ? 29.788 10.155 33.462 1.00 36.52 20 GLY B O 1
ATOM 1580 N N . TYR B 1 21 ? 31.599 9.216 34.395 1.00 34.03 21 TYR B N 1
ATOM 1581 C CA . TYR B 1 21 ? 32.488 10.350 34.207 1.00 32.37 21 TYR B CA 1
ATOM 1582 C C . TYR B 1 21 ? 33.503 10.064 33.095 1.00 33.22 21 TYR B C 1
ATOM 1583 O O . TYR B 1 21 ? 34.248 9.039 33.140 1.00 33.56 21 TYR B O 1
ATOM 1592 N N . TYR B 1 22 ? 33.512 10.939 32.080 1.00 31.61 22 TYR B N 1
ATOM 1593 C CA . TYR B 1 22 ? 34.406 10.779 30.893 1.00 31.18 22 TYR B CA 1
ATOM 1594 C C . TYR B 1 22 ? 35.017 12.146 30.648 1.00 30.84 22 TYR B C 1
ATOM 1595 O O . TYR B 1 22 ? 34.266 13.115 30.447 1.00 30.25 22 TYR B O 1
ATOM 1604 N N . ALA B 1 23 ? 36.343 12.250 30.718 1.00 30.26 23 ALA B N 1
ATOM 1605 C CA . ALA B 1 23 ? 37.056 13.540 30.550 1.00 29.76 23 ALA B CA 1
ATOM 1606 C C . ALA B 1 23 ? 38.521 13.274 30.355 1.00 30.27 23 ALA B C 1
ATOM 1607 O O . ALA B 1 23 ? 39.025 12.224 30.802 1.00 31.22 23 ALA B O 1
ATOM 1609 N N . ASN B 1 24 ? 39.221 14.234 29.744 1.00 30.04 24 ASN B N 1
ATOM 1610 C CA . ASN B 1 24 ? 40.685 14.209 29.673 1.00 30.31 24 ASN B CA 1
ATOM 1611 C C . ASN B 1 24 ? 41.185 15.337 30.591 1.00 30.30 24 ASN B C 1
ATOM 1612 O O . ASN B 1 24 ? 40.552 16.369 30.641 1.00 30.28 24 ASN B O 1
ATOM 1617 N N . HIS B 1 25 ? 42.291 15.123 31.292 1.00 31.44 25 HIS B N 1
ATOM 1618 C CA . HIS B 1 25 ? 42.903 16.108 32.248 1.00 32.70 25 HIS B CA 1
ATOM 1619 C C . HIS B 1 25 ? 44.392 16.208 31.942 1.00 34.24 25 HIS B C 1
ATOM 1620 O O . HIS B 1 25 ? 45.019 15.173 31.697 1.00 33.94 25 HIS B O 1
ATOM 1627 N N . SER B 1 26 ? 44.928 17.435 31.885 1.00 34.33 26 SER B N 1
ATOM 1628 C CA . SER B 1 26 ? 46.369 17.710 31.824 1.00 35.05 26 SER B CA 1
ATOM 1629 C C . SER B 1 26 ? 46.805 18.404 33.120 1.00 34.69 26 SER B C 1
ATOM 1630 O O . SER B 1 26 ? 46.427 19.561 33.387 1.00 35.33 26 SER B O 1
ATOM 1633 N N . LEU B 1 27 ? 47.633 17.707 33.893 1.00 34.30 27 LEU B N 1
ATOM 1634 C CA . LEU B 1 27 ? 47.949 18.084 35.298 1.00 33.91 27 LEU B CA 1
ATOM 1635 C C . LEU B 1 27 ? 49.442 18.313 35.479 1.00 34.83 27 LEU B C 1
ATOM 1636 O O . LEU B 1 27 ? 50.233 17.715 34.779 1.00 33.39 27 LEU B O 1
ATOM 1641 N N . THR B 1 28 ? 49.816 19.189 36.410 1.00 35.29 28 THR B N 1
ATOM 1642 C CA . THR B 1 28 ? 51.212 19.314 36.837 1.00 37.43 28 THR B CA 1
ATOM 1643 C C . THR B 1 28 ? 51.228 19.023 38.316 1.00 37.90 28 THR B C 1
ATOM 1644 O O . THR B 1 28 ? 50.491 19.673 39.090 1.00 39.70 28 THR B O 1
ATOM 1648 N N . LEU B 1 29 ? 51.991 18.010 38.719 1.00 37.57 29 LEU B N 1
ATOM 1649 C CA . LEU B 1 29 ? 52.173 17.712 40.143 1.00 37.08 29 LEU B CA 1
ATOM 1650 C C . LEU B 1 29 ? 53.571 18.145 40.545 1.00 36.37 29 LEU B C 1
ATOM 1651 O O . LEU B 1 29 ? 54.491 18.070 39.765 1.00 35.69 29 LEU B O 1
ATOM 1656 N N . ALA B 1 30 ? 53.711 18.599 41.778 1.00 35.68 30 ALA B N 1
ATOM 1657 C CA . ALA B 1 30 ? 55.014 18.927 42.323 1.00 35.37 30 ALA B CA 1
ATOM 1658 C C . ALA B 1 30 ? 55.339 17.803 43.287 1.00 35.40 30 ALA B C 1
ATOM 1659 O O . ALA B 1 30 ? 54.655 17.635 44.284 1.00 34.61 30 ALA B O 1
ATOM 1661 N N . GLN B 1 31 ? 56.320 16.976 42.953 1.00 35.88 31 GLN B N 1
ATOM 1662 C CA . GLN B 1 31 ? 56.706 15.909 43.864 1.00 37.28 31 GLN B CA 1
ATOM 1663 C C . GLN B 1 31 ? 57.609 16.502 44.951 1.00 37.96 31 GLN B C 1
ATOM 1664 O O . GLN B 1 31 ? 58.777 16.816 44.702 1.00 38.27 31 GLN B O 1
ATOM 1670 N N . HIS B 1 32 ? 57.036 16.690 46.143 1.00 39.45 32 HIS B N 1
ATOM 1671 C CA . HIS B 1 32 ? 57.772 17.226 47.311 1.00 40.60 32 HIS B CA 1
ATOM 1672 C C . HIS B 1 32 ? 59.018 16.368 47.553 1.00 40.99 32 HIS B C 1
ATOM 1673 O O . HIS B 1 32 ? 58.946 15.140 47.426 1.00 41.24 32 HIS B O 1
ATOM 1680 N N . PRO B 1 33 ? 60.172 17.000 47.884 1.00 41.22 33 PRO B N 1
ATOM 1681 C CA . PRO B 1 33 ? 61.380 16.199 48.050 1.00 41.54 33 PRO B CA 1
ATOM 1682 C C . PRO B 1 33 ? 61.214 15.017 49.000 1.00 41.48 33 PRO B C 1
ATOM 1683 O O . PRO B 1 33 ? 61.990 14.062 48.921 1.00 42.06 33 PRO B O 1
ATOM 1687 N N . SER B 1 34 ? 60.202 15.080 49.860 1.00 41.30 34 SER B N 1
ATOM 1688 C CA . SER B 1 34 ? 59.950 14.055 50.864 1.00 41.19 34 SER B CA 1
ATOM 1689 C C . SER B 1 34 ? 58.877 13.062 50.433 1.00 41.50 34 SER B C 1
ATOM 1690 O O . SER B 1 34 ? 58.557 12.129 51.183 1.00 42.09 34 SER B O 1
ATOM 1693 N N . GLU B 1 35 ? 58.306 13.280 49.244 1.00 40.53 35 GLU B N 1
ATOM 1694 C CA . GLU B 1 35 ? 57.234 12.444 48.723 1.00 40.01 35 GLU B CA 1
ATOM 1695 C C . GLU B 1 35 ? 57.867 11.336 47.893 1.00 39.22 35 GLU B C 1
ATOM 1696 O O . GLU B 1 35 ? 58.588 11.613 46.937 1.00 39.64 35 GLU B O 1
ATOM 1702 N N . THR B 1 36 ? 57.618 10.088 48.279 1.00 38.25 36 THR B N 1
ATOM 1703 C CA . THR B 1 36 ? 58.084 8.933 47.518 1.00 38.10 36 THR B CA 1
ATOM 1704 C C . THR B 1 36 ? 57.349 8.895 46.167 1.00 37.48 36 THR B C 1
ATOM 1705 O O . THR B 1 36 ? 56.297 9.535 46.006 1.00 37.03 36 THR B O 1
ATOM 1709 N N . ASP B 1 37 ? 57.917 8.155 45.214 1.00 36.67 37 ASP B N 1
ATOM 1710 C CA . ASP B 1 37 ? 57.327 7.930 43.890 1.00 36.37 37 ASP B CA 1
ATOM 1711 C C . ASP B 1 37 ? 55.992 7.218 44.023 1.00 36.17 37 ASP B C 1
ATOM 1712 O O . ASP B 1 37 ? 55.048 7.528 43.296 1.00 35.34 37 ASP B O 1
ATOM 1717 N N . GLU B 1 38 ? 55.927 6.254 44.946 1.00 36.38 38 GLU B N 1
ATOM 1718 C CA . GLU B 1 38 ? 54.673 5.563 45.267 1.00 36.24 38 GLU B CA 1
ATOM 1719 C C . GLU B 1 38 ? 53.569 6.517 45.659 1.00 37.21 38 GLU B C 1
ATOM 1720 O O . GLU B 1 38 ? 52.441 6.440 45.149 1.00 36.02 38 GLU B O 1
ATOM 1726 N N . ARG B 1 39 ? 53.867 7.440 46.559 1.00 37.72 39 ARG B N 1
ATOM 1727 C CA . ARG B 1 39 ? 52.761 8.267 46.992 1.00 37.83 39 ARG B CA 1
ATOM 1728 C C . ARG B 1 39 ? 52.418 9.406 46.025 1.00 36.89 39 ARG B C 1
ATOM 1729 O O . ARG B 1 39 ? 51.277 9.835 45.972 1.00 36.63 39 ARG B O 1
ATOM 1737 N N . LEU B 1 40 ? 53.385 9.859 45.233 1.00 35.36 40 LEU B N 1
ATOM 1738 C CA . LEU B 1 40 ? 53.071 10.654 44.045 1.00 34.64 40 LEU B CA 1
ATOM 1739 C C . LEU B 1 40 ? 52.029 9.970 43.153 1.00 33.42 40 LEU B C 1
ATOM 1740 O O . LEU B 1 40 ? 51.055 10.601 42.726 1.00 33.19 40 LEU B O 1
ATOM 1753 N N . VAL B 1 42 ? 50.066 7.445 43.940 1.00 31.16 42 VAL B N 1
ATOM 1754 C CA . VAL B 1 42 ? 48.806 7.276 44.674 1.00 31.26 42 VAL B CA 1
ATOM 1755 C C . VAL B 1 42 ? 48.017 8.560 44.579 1.00 31.05 42 VAL B C 1
ATOM 1756 O O . VAL B 1 42 ? 46.800 8.532 44.434 1.00 31.05 42 VAL B O 1
ATOM 1760 N N . ARG B 1 43 ? 48.709 9.689 44.680 1.00 31.92 43 ARG B N 1
ATOM 1761 C CA . ARG B 1 43 ? 48.047 11.007 44.598 1.00 32.49 43 ARG B CA 1
ATOM 1762 C C . ARG B 1 43 ? 47.468 11.274 43.186 1.00 32.94 43 ARG B C 1
ATOM 1763 O O . ARG B 1 43 ? 46.365 11.834 42.994 1.00 32.73 43 ARG B O 1
ATOM 1771 N N . LEU B 1 44 ? 48.189 10.814 42.174 1.00 33.15 44 LEU B N 1
ATOM 1772 C CA . LEU B 1 44 ? 47.698 10.918 40.809 1.00 32.73 44 LEU B CA 1
ATOM 1773 C C . LEU B 1 44 ? 46.454 10.024 40.619 1.00 33.18 44 LEU B C 1
ATOM 1774 O O . LEU B 1 44 ? 45.440 10.446 40.032 1.00 33.13 44 LEU B O 1
ATOM 1779 N N . LEU B 1 45 ? 46.515 8.821 41.174 1.00 33.02 45 LEU B N 1
ATOM 1780 C CA . LEU B 1 45 ? 45.385 7.907 41.181 1.00 33.64 45 LEU B CA 1
ATOM 1781 C C . LEU B 1 45 ? 44.186 8.479 41.933 1.00 32.17 45 LEU B C 1
ATOM 1782 O O . LEU B 1 45 ? 43.056 8.313 41.501 1.00 32.24 45 LEU B O 1
ATOM 1787 N N . ALA B 1 46 ? 44.435 9.139 43.053 1.00 31.63 46 ALA B N 1
ATOM 1788 C CA . ALA B 1 46 ? 43.351 9.736 43.830 1.00 30.37 46 ALA B CA 1
ATOM 1789 C C . ALA B 1 46 ? 42.605 10.789 42.974 1.00 30.83 46 ALA B C 1
ATOM 1790 O O . ALA B 1 46 ? 41.369 10.903 43.013 1.00 30.05 46 ALA B O 1
ATOM 1792 N N . PHE B 1 47 ? 43.369 11.603 42.235 1.00 31.16 47 PHE B N 1
ATOM 1793 C CA . PHE B 1 47 ? 42.735 12.529 41.318 1.00 31.02 47 PHE B CA 1
ATOM 1794 C C . PHE B 1 47 ? 41.851 11.806 40.319 1.00 31.25 47 PHE B C 1
ATOM 1795 O O . PHE B 1 47 ? 40.721 12.218 40.080 1.00 33.13 47 PHE B O 1
ATOM 1803 N N . ALA B 1 48 ? 42.367 10.736 39.726 1.00 32.35 48 ALA B N 1
ATOM 1804 C CA . ALA B 1 48 ? 41.593 9.959 38.725 1.00 31.76 48 ALA B CA 1
ATOM 1805 C C . ALA B 1 48 ? 40.304 9.371 39.323 1.00 33.16 48 ALA B C 1
ATOM 1806 O O . ALA B 1 48 ? 39.234 9.374 38.670 1.00 34.24 48 ALA B O 1
ATOM 1808 N N . LEU B 1 49 ? 40.393 8.877 40.560 1.00 33.47 49 LEU B N 1
ATOM 1809 C CA . LEU B 1 49 ? 39.233 8.312 41.255 1.00 33.31 49 LEU B CA 1
ATOM 1810 C C . LEU B 1 49 ? 38.126 9.320 41.578 1.00 34.22 49 LEU B C 1
ATOM 1811 O O . LEU B 1 49 ? 36.951 8.950 41.656 1.00 33.03 49 LEU B O 1
ATOM 1816 N N . PHE B 1 50 ? 38.512 10.587 41.814 1.00 32.41 50 PHE B N 1
ATOM 1817 C CA . PHE B 1 50 ? 37.561 11.629 42.119 1.00 32.58 50 PHE B CA 1
ATOM 1818 C C . PHE B 1 50 ? 37.586 12.814 41.124 1.00 32.92 50 PHE B C 1
ATOM 1819 O O . PHE B 1 50 ? 37.182 13.920 41.446 1.00 33.87 50 PHE B O 1
ATOM 1827 N N . ALA B 1 51 ? 38.043 12.582 39.898 1.00 33.73 51 ALA B N 1
ATOM 1828 C CA . ALA B 1 51 ? 38.280 13.667 38.930 1.00 32.77 51 ALA B CA 1
ATOM 1829 C C . ALA B 1 51 ? 37.087 14.574 38.718 1.00 33.52 51 ALA B C 1
ATOM 1830 O O . ALA B 1 51 ? 35.961 14.113 38.588 1.00 31.82 51 ALA B O 1
ATOM 1832 N N . ASP B 1 52 ? 37.399 15.878 38.636 1.00 34.92 52 ASP B N 1
ATOM 1833 C CA . ASP B 1 52 ? 36.476 16.955 38.418 1.00 36.85 52 ASP B CA 1
ATOM 1834 C C . ASP B 1 52 ? 37.325 18.119 37.890 1.00 36.26 52 ASP B C 1
ATOM 1835 O O . ASP B 1 52 ? 38.505 18.214 38.212 1.00 37.54 52 ASP B O 1
ATOM 1840 N N . ASP B 1 53 ? 36.731 19.020 37.129 1.00 36.19 53 ASP B N 1
ATOM 1841 C CA . ASP B 1 53 ? 37.461 20.208 36.673 1.00 35.98 53 ASP B CA 1
ATOM 1842 C C . ASP B 1 53 ? 37.916 21.107 37.842 1.00 35.41 53 ASP B C 1
ATOM 1843 O O . ASP B 1 53 ? 38.896 21.859 37.721 1.00 35.86 53 ASP B O 1
ATOM 1848 N N . ARG B 1 54 ? 37.217 21.036 38.968 1.00 34.75 54 ARG B N 1
ATOM 1849 C CA . ARG B 1 54 ? 37.513 21.915 40.115 1.00 35.29 54 ARG B CA 1
ATOM 1850 C C . ARG B 1 54 ? 38.284 21.226 41.247 1.00 35.37 54 ARG B C 1
ATOM 1851 O O . ARG B 1 54 ? 38.498 21.818 42.312 1.00 35.47 54 ARG B O 1
ATOM 1859 N N . LEU B 1 55 ? 38.723 19.989 41.009 1.00 34.77 55 LEU B N 1
ATOM 1860 C CA . LEU B 1 55 ? 39.629 19.286 41.939 1.00 34.86 55 LEU B CA 1
ATOM 1861 C C . LEU B 1 55 ? 41.047 19.779 41.790 1.00 35.10 55 LEU B C 1
ATOM 1862 O O . LEU B 1 55 ? 41.555 19.827 40.674 1.00 35.50 55 LEU B O 1
ATOM 1867 N N . GLU B 1 56 ? 41.677 20.129 42.907 1.00 35.74 56 GLU B N 1
ATOM 1868 C CA . GLU B 1 56 ? 43.017 20.723 42.925 1.00 37.13 56 GLU B CA 1
ATOM 1869 C C . GLU B 1 56 ? 43.933 19.945 43.849 1.00 37.24 56 GLU B C 1
ATOM 1870 O O . GLU B 1 56 ? 43.479 19.380 44.850 1.00 37.10 56 GLU B O 1
ATOM 1876 N N . PHE B 1 57 ? 45.234 19.985 43.572 1.00 36.83 57 PHE B N 1
ATOM 1877 C CA . PHE B 1 57 ? 46.180 19.474 44.548 1.00 38.19 57 PHE B CA 1
ATOM 1878 C C . PHE B 1 57 ? 46.501 20.523 45.605 1.00 38.88 57 PHE B C 1
ATOM 1879 O O . PHE B 1 57 ? 46.793 21.672 45.279 1.00 38.51 57 PHE B O 1
ATOM 1887 N N . GLY B 1 58 ? 46.453 20.114 46.868 1.00 41.03 58 GLY B N 1
ATOM 1888 C CA . GLY B 1 58 ? 46.989 20.930 47.972 1.00 42.25 58 GLY B CA 1
ATOM 1889 C C . GLY B 1 58 ? 48.504 21.118 47.944 1.00 44.26 58 GLY B C 1
ATOM 1890 O O . GLY B 1 58 ? 49.233 20.435 47.198 1.00 44.21 58 GLY B O 1
ATOM 1891 N N . ARG B 1 59 ? 49.005 22.057 48.754 1.00 45.72 59 ARG B N 1
ATOM 1892 C CA . ARG B 1 59 ? 50.454 22.203 48.906 1.00 46.82 59 ARG B CA 1
ATOM 1893 C C . ARG B 1 59 ? 50.935 20.894 49.552 1.00 47.92 59 ARG B C 1
ATOM 1894 O O . ARG B 1 59 ? 50.113 20.141 50.108 1.00 49.35 59 ARG B O 1
ATOM 1902 N N . GLY B 1 60 ? 52.228 20.591 49.451 1.00 48.81 60 GLY B N 1
ATOM 1903 C CA . GLY B 1 60 ? 52.739 19.255 49.842 1.00 48.94 60 GLY B CA 1
ATOM 1904 C C . GLY B 1 60 ? 52.918 18.961 51.324 1.00 48.63 60 GLY B C 1
ATOM 1905 O O . GLY B 1 60 ? 52.178 19.501 52.143 1.00 48.60 60 GLY B O 1
ATOM 1906 N N . LEU B 1 61 ? 53.878 18.088 51.666 0.50 48.54 61 LEU B N 1
ATOM 1907 C CA . LEU B 1 61 ? 54.202 17.787 53.079 0.50 48.64 61 LEU B CA 1
ATOM 1908 C C . LEU B 1 61 ? 54.642 19.063 53.774 0.50 48.85 61 LEU B C 1
ATOM 1909 O O . LEU B 1 61 ? 54.463 19.219 54.983 0.50 48.95 61 LEU B O 1
ATOM 1914 N N . SER B 1 62 ? 55.220 19.970 52.993 0.00 49.20 62 SER B N 1
ATOM 1915 C CA . SER B 1 62 ? 55.623 21.277 53.488 0.00 49.47 62 SER B CA 1
ATOM 1916 C C . SER B 1 62 ? 54.489 21.986 54.226 1.00 49.83 62 SER B C 1
ATOM 1917 O O . SER B 1 62 ? 54.742 22.696 55.204 1.00 49.56 62 SER B O 1
ATOM 1920 N N . ASN B 1 63 ? 53.247 21.798 53.770 1.00 49.86 63 ASN B N 1
ATOM 1921 C CA . ASN B 1 63 ? 52.096 22.269 54.554 1.00 50.50 63 ASN B CA 1
ATOM 1922 C C . ASN B 1 63 ? 51.183 21.168 55.111 1.00 50.15 63 ASN B C 1
ATOM 1923 O O . ASN B 1 63 ? 50.292 20.663 54.415 1.00 50.48 63 ASN B O 1
ATOM 1928 N N . ASP B 1 64 ? 51.451 20.827 56.374 1.00 49.58 64 ASP B N 1
ATOM 1929 C CA . ASP B 1 64 ? 50.589 20.056 57.296 1.00 48.77 64 ASP B CA 1
ATOM 1930 C C . ASP B 1 64 ? 49.094 20.165 56.972 1.00 48.10 64 ASP B C 1
ATOM 1931 O O . ASP B 1 64 ? 48.412 19.154 56.744 1.00 48.21 64 ASP B O 1
ATOM 1936 N N . ASP B 1 65 ? 48.614 21.412 56.932 1.00 46.67 65 ASP B N 1
ATOM 1937 C CA . ASP B 1 65 ? 47.206 21.735 57.142 1.00 45.55 65 ASP B CA 1
ATOM 1938 C C . ASP B 1 65 ? 46.282 21.663 55.937 1.00 43.71 65 ASP B C 1
ATOM 1939 O O . ASP B 1 65 ? 45.063 21.802 56.079 1.00 44.16 65 ASP B O 1
ATOM 1944 N N . GLU B 1 66 ? 46.834 21.512 54.749 1.00 41.81 66 GLU B N 1
ATOM 1945 C CA . GLU B 1 66 ? 45.967 21.293 53.587 1.00 40.06 66 GLU B CA 1
ATOM 1946 C C . GLU B 1 66 ? 45.809 19.808 53.337 1.00 38.42 66 GLU B C 1
ATOM 1947 O O . GLU B 1 66 ? 46.708 19.036 53.656 1.00 37.09 66 GLU B O 1
ATOM 1953 N N . PRO B 1 67 ? 44.670 19.398 52.737 1.00 37.52 67 PRO B N 1
ATOM 1954 C CA . PRO B 1 67 ? 44.550 17.996 52.333 1.00 37.25 67 PRO B CA 1
ATOM 1955 C C . PRO B 1 67 ? 45.402 17.774 51.106 1.00 36.55 67 PRO B C 1
ATOM 1956 O O . PRO B 1 67 ? 45.894 18.735 50.530 1.00 36.79 67 PRO B O 1
ATOM 1960 N N . ASP B 1 68 ? 45.559 16.522 50.707 1.00 35.89 68 ASP B N 1
ATOM 1961 C CA . ASP B 1 68 ? 46.332 16.197 49.509 1.00 35.59 68 ASP B CA 1
ATOM 1962 C C . ASP B 1 68 ? 45.657 16.648 48.222 1.00 35.36 68 ASP B C 1
ATOM 1963 O O . ASP B 1 68 ? 46.328 17.054 47.260 1.00 35.33 68 ASP B O 1
ATOM 1968 N N . LEU B 1 69 ? 44.331 16.608 48.237 1.00 34.03 69 LEU B N 1
ATOM 1969 C CA . LEU B 1 69 ? 43.515 17.100 47.160 1.00 33.83 69 LEU B CA 1
ATOM 1970 C C . LEU B 1 69 ? 42.286 17.727 47.729 1.00 33.26 69 LEU B C 1
ATOM 1971 O O . LEU B 1 69 ? 41.748 17.268 48.747 1.00 33.67 69 LEU B O 1
ATOM 1976 N N . TRP B 1 70 ? 41.781 18.737 47.038 1.00 33.36 70 TRP B N 1
ATOM 1977 C CA . TRP B 1 70 ? 40.500 19.283 47.416 1.00 33.15 70 TRP B CA 1
ATOM 1978 C C . TRP B 1 70 ? 39.789 20.023 46.330 1.00 33.43 70 TRP B C 1
ATOM 1979 O O . TRP B 1 70 ? 40.410 20.534 45.373 1.00 34.28 70 TRP B O 1
ATOM 1990 N N . ARG B 1 71 ? 38.470 20.024 46.458 1.00 32.85 71 ARG B N 1
ATOM 1991 C CA . ARG B 1 71 ? 37.637 20.931 45.704 1.00 34.09 71 ARG B CA 1
ATOM 1992 C C . ARG B 1 71 ? 37.025 21.909 46.686 1.00 34.68 71 ARG B C 1
ATOM 1993 O O . ARG B 1 71 ? 36.434 21.482 47.675 1.00 33.75 71 ARG B O 1
ATOM 2001 N N . ARG B 1 72 ? 37.162 23.210 46.409 1.00 36.75 72 ARG B N 1
ATOM 2002 C CA . ARG B 1 72 ? 36.576 24.266 47.248 1.00 38.07 72 ARG B CA 1
ATOM 2003 C C . ARG B 1 72 ? 35.552 25.132 46.499 1.00 38.72 72 ARG B C 1
ATOM 2004 O O . ARG B 1 72 ? 35.696 25.379 45.293 1.00 37.62 72 ARG B O 1
ATOM 2012 N N . ASP B 1 73 ? 34.538 25.607 47.230 1.00 40.09 73 ASP B N 1
ATOM 2013 C CA A ASP B 1 73 ? 33.548 26.551 46.715 0.50 40.78 73 ASP B CA 1
ATOM 2014 C CA B ASP B 1 73 ? 33.571 26.532 46.655 0.50 40.72 73 ASP B CA 1
ATOM 2015 C C . ASP B 1 73 ? 34.070 27.983 46.715 1.00 41.60 73 ASP B C 1
ATOM 2016 O O . ASP B 1 73 ? 35.080 28.287 47.360 1.00 41.68 73 ASP B O 1
ATOM 2025 N N . TYR B 1 74 ? 33.361 28.879 46.030 1.00 42.47 74 TYR B N 1
ATOM 2026 C CA . TYR B 1 74 ? 33.713 30.305 46.029 1.00 43.78 74 TYR B CA 1
ATOM 2027 C C . TYR B 1 74 ? 33.913 30.812 47.442 1.00 44.29 74 TYR B C 1
ATOM 2028 O O . TYR B 1 74 ? 34.771 31.670 47.702 1.00 45.04 74 TYR B O 1
ATOM 2037 N N . THR B 1 75 ? 33.109 30.295 48.364 1.00 44.79 75 THR B N 1
ATOM 2038 C CA . THR B 1 75 ? 33.231 30.673 49.769 1.00 44.96 75 THR B CA 1
ATOM 2039 C C . THR B 1 75 ? 34.626 30.356 50.313 1.00 44.70 75 THR B C 1
ATOM 2040 O O . THR B 1 75 ? 35.192 31.132 51.076 1.00 44.32 75 THR B O 1
ATOM 2044 N N . GLY B 1 76 ? 35.182 29.224 49.893 1.00 44.18 76 GLY B N 1
ATOM 2045 C CA . GLY B 1 76 ? 36.412 28.700 50.476 1.00 43.85 76 GLY B CA 1
ATOM 2046 C C . GLY B 1 76 ? 36.173 27.434 51.277 1.00 42.98 76 GLY B C 1
ATOM 2047 O O . GLY B 1 76 ? 37.128 26.808 51.736 1.00 43.24 76 GLY B O 1
ATOM 2048 N N . ASP B 1 77 ? 34.900 27.069 51.467 1.00 42.05 77 ASP B N 1
ATOM 2049 C CA . ASP B 1 77 ? 34.545 25.804 52.109 1.00 41.03 77 ASP B CA 1
ATOM 2050 C C . ASP B 1 77 ? 34.948 24.652 51.170 1.00 39.90 77 ASP B C 1
ATOM 2051 O O . ASP B 1 77 ? 34.546 24.638 50.001 1.00 38.71 77 ASP B O 1
ATOM 2056 N N . PRO B 1 78 ? 35.761 23.704 51.669 1.00 39.42 78 PRO B N 1
ATOM 2057 C CA . PRO B 1 78 ? 35.981 22.453 50.949 1.00 39.09 78 PRO B CA 1
ATOM 2058 C C . PRO B 1 78 ? 34.663 21.695 50.643 1.00 38.59 78 PRO B C 1
ATOM 2059 O O . PRO B 1 78 ? 33.898 21.348 51.553 1.00 37.67 78 PRO B O 1
ATOM 2063 N N . ASP B 1 79 ? 34.378 21.517 49.356 1.00 38.11 79 ASP B N 1
ATOM 2064 C CA . ASP B 1 79 ? 33.356 20.587 48.915 1.00 37.88 79 ASP B CA 1
ATOM 2065 C C . ASP B 1 79 ? 33.859 19.137 49.015 1.00 37.04 79 ASP B C 1
ATOM 2066 O O . ASP B 1 79 ? 33.093 18.227 49.366 1.00 37.81 79 ASP B O 1
ATOM 2071 N N . LEU B 1 80 ? 35.134 18.913 48.671 1.00 35.68 80 LEU B N 1
ATOM 2072 C CA . LEU B 1 80 ? 35.755 17.575 48.762 1.00 34.21 80 LEU B CA 1
ATOM 2073 C C . LEU B 1 80 ? 37.117 17.704 49.396 1.00 34.14 80 LEU B C 1
ATOM 2074 O O . LEU B 1 80 ? 37.906 18.568 48.990 1.00 34.49 80 LEU B O 1
ATOM 2079 N N . TRP B 1 81 ? 37.400 16.849 50.384 1.00 33.99 81 TRP B N 1
ATOM 2080 C CA . TRP B 1 81 ? 38.667 16.883 51.147 1.00 33.52 81 TRP B CA 1
ATOM 2081 C C . TRP B 1 81 ? 39.320 15.503 51.133 1.00 34.05 81 TRP B C 1
ATOM 2082 O O . TRP B 1 81 ? 38.745 14.558 51.655 1.00 34.31 81 TRP B O 1
ATOM 2093 N N . ILE B 1 82 ? 40.510 15.379 50.518 1.00 33.30 82 ILE B N 1
ATOM 2094 C CA . ILE B 1 82 ? 41.138 14.069 50.353 1.00 33.36 82 ILE B CA 1
ATOM 2095 C C . ILE B 1 82 ? 42.529 13.977 51.002 1.00 32.77 82 ILE B C 1
ATOM 2096 O O . ILE B 1 82 ? 43.471 14.724 50.661 1.00 32.28 82 ILE B O 1
ATOM 2101 N N . ASP B 1 83 ? 42.646 13.043 51.943 1.00 33.02 83 ASP B N 1
ATOM 2102 C CA . ASP B 1 83 ? 43.902 12.784 52.636 1.00 33.40 83 ASP B CA 1
ATOM 2103 C C . ASP B 1 83 ? 44.411 11.410 52.300 1.00 33.89 83 ASP B C 1
ATOM 2104 O O . ASP B 1 83 ? 43.655 10.434 52.271 1.00 33.53 83 ASP B O 1
ATOM 2109 N N . LEU B 1 84 ? 45.706 11.351 52.051 1.00 33.58 84 LEU B N 1
ATOM 2110 C CA . LEU B 1 84 ? 46.363 10.133 51.692 1.00 34.93 84 LEU B CA 1
ATOM 2111 C C . LEU B 1 84 ? 47.093 9.577 52.920 1.00 34.57 84 LEU B C 1
ATOM 2112 O O . LEU B 1 84 ? 47.721 10.321 53.659 1.00 34.73 84 LEU B O 1
ATOM 2117 N N . GLY B 1 85 ? 46.980 8.272 53.144 1.00 34.60 85 GLY B N 1
ATOM 2118 C CA . GLY B 1 85 ? 47.698 7.600 54.236 1.00 33.57 85 GLY B CA 1
ATOM 2119 C C . GLY B 1 85 ? 46.863 7.358 55.496 1.00 33.47 85 GLY B C 1
ATOM 2120 O O . GLY B 1 85 ? 45.694 6.977 55.409 1.00 33.13 85 GLY B O 1
ATOM 2121 N N . GLN B 1 86 ? 47.464 7.611 56.659 1.00 32.99 86 GLN B N 1
ATOM 2122 C CA . GLN B 1 86 ? 46.847 7.326 57.962 1.00 33.16 86 GLN B CA 1
ATOM 2123 C C . GLN B 1 86 ? 46.666 8.579 58.858 1.00 32.96 86 GLN B C 1
ATOM 2124 O O . GLN B 1 86 ? 47.287 8.678 59.926 1.00 33.49 86 GLN B O 1
ATOM 2130 N N . PRO B 1 87 ? 45.794 9.525 58.451 1.00 33.17 87 PRO B N 1
ATOM 2131 C CA . PRO B 1 87 ? 45.590 10.731 59.262 1.00 33.41 87 PRO B CA 1
ATOM 2132 C C . PRO B 1 87 ? 45.060 10.446 60.661 1.00 34.04 87 PRO B C 1
ATOM 2133 O O . PRO B 1 87 ? 44.340 9.458 60.863 1.00 33.65 87 PRO B O 1
ATOM 2137 N N . ASP B 1 88 ? 45.420 11.313 61.613 1.00 34.48 88 ASP B N 1
ATOM 2138 C CA . ASP B 1 88 ? 44.927 11.278 62.984 1.00 35.23 88 ASP B CA 1
ATOM 2139 C C . ASP B 1 88 ? 43.390 11.362 63.002 1.00 35.01 88 ASP B C 1
ATOM 2140 O O . ASP B 1 88 ? 42.818 12.088 62.207 1.00 34.25 88 ASP B O 1
ATOM 2145 N N . GLU B 1 89 ? 42.729 10.640 63.907 1.00 34.61 89 GLU B N 1
ATOM 2146 C CA . GLU B 1 89 ? 41.276 10.770 64.023 1.00 35.05 89 GLU B CA 1
ATOM 2147 C C . GLU B 1 89 ? 40.845 12.227 64.233 1.00 33.26 89 GLU B C 1
ATOM 2148 O O . GLU B 1 89 ? 39.812 12.631 63.709 1.00 33.65 89 GLU B O 1
ATOM 2154 N N . SER B 1 90 ? 41.617 12.997 65.000 1.00 32.13 90 SER B N 1
ATOM 2155 C CA . SER B 1 90 ? 41.278 14.404 65.251 1.00 31.67 90 SER B CA 1
ATOM 2156 C C . SER B 1 90 ? 41.322 15.222 63.953 1.00 30.77 90 SER B C 1
ATOM 2157 O O . SER B 1 90 ? 40.461 16.079 63.735 1.00 30.95 90 SER B O 1
ATOM 2160 N N . ARG B 1 91 ? 42.315 14.979 63.103 1.00 29.15 91 ARG B N 1
ATOM 2161 C CA . ARG B 1 91 ? 42.338 15.629 61.774 1.00 28.81 91 ARG B CA 1
ATOM 2162 C C . ARG B 1 91 ? 41.159 15.209 60.907 1.00 28.46 91 ARG B C 1
ATOM 2163 O O . ARG B 1 91 ? 40.564 16.042 60.188 1.00 27.71 91 ARG B O 1
ATOM 2171 N N . VAL B 1 92 ? 40.807 13.927 60.963 1.00 28.38 92 VAL B N 1
ATOM 2172 C CA . VAL B 1 92 ? 39.617 13.449 60.202 1.00 27.97 92 VAL B CA 1
ATOM 2173 C C . VAL B 1 92 ? 38.354 14.066 60.748 1.00 27.65 92 VAL B C 1
ATOM 2174 O O . VAL B 1 92 ? 37.556 14.565 59.976 1.00 28.09 92 VAL B O 1
ATOM 2178 N N . ARG B 1 93 ? 38.158 14.049 62.061 1.00 26.65 93 ARG B N 1
ATOM 2179 C CA . ARG B 1 93 ? 37.021 14.765 62.630 1.00 27.60 93 ARG B CA 1
ATOM 2180 C C . ARG B 1 93 ? 36.894 16.233 62.136 1.00 27.48 93 ARG B C 1
ATOM 2181 O O . ARG B 1 93 ? 35.797 16.647 61.702 1.00 28.98 93 ARG B O 1
ATOM 2189 N N . LYS B 1 94 ? 37.977 17.008 62.199 1.00 26.21 94 LYS B N 1
ATOM 2190 C CA . LYS B 1 94 ? 37.968 18.405 61.740 1.00 26.05 94 LYS B CA 1
ATOM 2191 C C . LYS B 1 94 ? 37.705 18.593 60.238 1.00 27.26 94 LYS B C 1
ATOM 2192 O O . LYS B 1 94 ? 36.933 19.490 59.817 1.00 26.97 94 LYS B O 1
ATOM 2198 N N . ALA B 1 95 ? 38.308 17.723 59.427 1.00 27.97 95 ALA B N 1
ATOM 2199 C CA . ALA B 1 95 ? 38.081 17.694 57.965 1.00 28.37 95 ALA B CA 1
ATOM 2200 C C . ALA B 1 95 ? 36.623 17.446 57.605 1.00 28.98 95 ALA B C 1
ATOM 2201 O O . ALA B 1 95 ? 36.053 18.115 56.715 1.00 28.79 95 ALA B O 1
ATOM 2203 N N . CYS B 1 96 ? 36.028 16.461 58.273 1.00 29.01 96 CYS B N 1
ATOM 2204 C CA . CYS B 1 96 ? 34.620 16.132 58.082 1.00 29.26 96 CYS B CA 1
ATOM 2205 C C . CYS B 1 96 ? 33.692 17.297 58.488 1.00 30.15 96 CYS B C 1
ATOM 2206 O O . CYS B 1 96 ? 32.663 17.517 57.872 1.00 30.72 96 CYS B O 1
ATOM 2209 N N . ASN B 1 97 ? 34.054 18.015 59.547 1.00 29.79 97 ASN B N 1
ATOM 2210 C CA . ASN B 1 97 ? 33.215 19.103 60.027 1.00 29.91 97 ASN B CA 1
ATOM 2211 C C . ASN B 1 97 ? 33.200 20.298 59.035 1.00 29.64 97 ASN B C 1
ATOM 2212 O O . ASN B 1 97 ? 32.240 21.048 58.975 1.00 28.96 97 ASN B O 1
ATOM 2217 N N . ARG B 1 98 ? 34.281 20.494 58.295 1.00 30.21 98 ARG B N 1
ATOM 2218 C CA . ARG B 1 98 ? 34.400 21.709 57.511 1.00 32.75 98 ARG B CA 1
ATOM 2219 C C . ARG B 1 98 ? 34.127 21.503 56.037 1.00 33.51 98 ARG B C 1
ATOM 2220 O O . ARG B 1 98 ? 34.009 22.490 55.294 1.00 34.18 98 ARG B O 1
ATOM 2228 N N . SER B 1 99 ? 34.015 20.236 55.625 1.00 33.18 99 SER B N 1
ATOM 2229 C CA . SER B 1 99 ? 33.934 19.856 54.216 1.00 33.85 99 SER B CA 1
ATOM 2230 C C . SER B 1 99 ? 32.620 19.137 53.956 1.00 34.11 99 SER B C 1
ATOM 2231 O O . SER B 1 99 ? 32.107 18.459 54.840 1.00 33.80 99 SER B O 1
ATOM 2234 N N . ARG B 1 100 ? 32.080 19.262 52.741 1.00 33.97 100 ARG B N 1
ATOM 2235 C CA . ARG B 1 100 ? 30.892 18.480 52.395 1.00 34.65 100 ARG B CA 1
ATOM 2236 C C . ARG B 1 100 ? 31.107 16.960 52.508 1.00 34.58 100 ARG B C 1
ATOM 2237 O O . ARG B 1 100 ? 30.269 16.261 53.064 1.00 33.37 100 ARG B O 1
ATOM 2245 N N . GLU B 1 101 ? 32.215 16.458 51.964 1.00 35.24 101 GLU B N 1
ATOM 2246 C CA . GLU B 1 101 ? 32.625 15.033 52.117 1.00 36.08 101 GLU B CA 1
ATOM 2247 C C . GLU B 1 101 ? 34.130 15.001 52.351 1.00 34.97 101 GLU B C 1
ATOM 2248 O O . GLU B 1 101 ? 34.836 15.793 51.774 1.00 35.89 101 GLU B O 1
ATOM 2254 N N . ALA B 1 102 ? 34.618 14.110 53.206 1.00 35.27 102 ALA B N 1
ATOM 2255 C CA . ALA B 1 102 ? 36.053 13.887 53.352 1.00 35.39 102 ALA B CA 1
ATOM 2256 C C . ALA B 1 102 ? 36.386 12.469 52.947 1.00 34.98 102 ALA B C 1
ATOM 2257 O O . ALA B 1 102 ? 35.550 11.549 53.108 1.00 34.83 102 ALA B O 1
ATOM 2259 N N . VAL B 1 103 ? 37.591 12.302 52.405 1.00 34.37 103 VAL B N 1
ATOM 2260 C CA . VAL B 1 103 ? 38.054 10.991 51.934 1.00 34.32 103 VAL B CA 1
ATOM 2261 C C . VAL B 1 103 ? 39.405 10.641 52.517 1.00 33.94 103 VAL B C 1
ATOM 2262 O O . VAL B 1 103 ? 40.300 11.500 52.577 1.00 34.60 103 VAL B O 1
ATOM 2266 N N . VAL B 1 104 ? 39.546 9.400 52.971 1.00 32.31 104 VAL B N 1
ATOM 2267 C CA . VAL B 1 104 ? 40.829 8.895 53.440 1.00 33.39 104 VAL B CA 1
ATOM 2268 C C . VAL B 1 104 ? 41.235 7.769 52.526 1.00 33.67 104 VAL B C 1
ATOM 2269 O O . VAL B 1 104 ? 40.502 6.761 52.357 1.00 33.46 104 VAL B O 1
ATOM 2273 N N . ILE B 1 105 ? 42.383 7.954 51.890 1.00 33.19 105 ILE B N 1
ATOM 2274 C CA . ILE B 1 105 ? 42.901 6.886 51.037 1.00 34.67 105 ILE B CA 1
ATOM 2275 C C . ILE B 1 105 ? 44.152 6.260 51.630 1.00 34.29 105 ILE B C 1
ATOM 2276 O O . ILE B 1 105 ? 45.212 6.881 51.676 1.00 33.56 105 ILE B O 1
ATOM 2281 N N . GLY B 1 106 ? 44.009 5.014 52.056 1.00 35.35 106 GLY B N 1
ATOM 2282 C CA . GLY B 1 106 ? 45.058 4.291 52.738 1.00 37.36 106 GLY B CA 1
ATOM 2283 C C . GLY B 1 106 ? 45.881 3.484 51.762 1.00 39.17 106 GLY B C 1
ATOM 2284 O O . GLY B 1 106 ? 45.352 2.831 50.849 1.00 39.23 106 GLY B O 1
ATOM 2285 N N . TYR B 1 107 ? 47.189 3.566 51.955 1.00 40.35 107 TYR B N 1
ATOM 2286 C CA . TYR B 1 107 ? 48.169 2.879 51.151 1.00 41.69 107 TYR B CA 1
ATOM 2287 C C . TYR B 1 107 ? 49.310 2.805 52.154 1.00 43.23 107 TYR B C 1
ATOM 2288 O O . TYR B 1 107 ? 49.333 3.622 53.096 1.00 43.50 107 TYR B O 1
ATOM 2297 N N . GLY B 1 108 ? 50.228 1.850 51.964 1.00 44.18 108 GLY B N 1
ATOM 2298 C CA . GLY B 1 108 ? 51.323 1.582 52.933 1.00 45.86 108 GLY B CA 1
ATOM 2299 C C . GLY B 1 108 ? 51.459 0.109 53.315 1.00 46.91 108 GLY B C 1
ATOM 2300 O O . GLY B 1 108 ? 52.567 -0.381 53.625 1.00 46.88 108 GLY B O 1
ATOM 2301 N N . GLY B 1 109 ? 50.328 -0.598 53.309 1.00 47.54 109 GLY B N 1
ATOM 2302 C CA . GLY B 1 109 ? 50.307 -2.036 53.518 1.00 48.40 109 GLY B CA 1
ATOM 2303 C C . GLY B 1 109 ? 49.742 -2.367 54.877 1.00 49.27 109 GLY B C 1
ATOM 2304 O O . GLY B 1 109 ? 48.551 -2.168 55.113 1.00 50.07 109 GLY B O 1
ATOM 2305 N N . GLN B 1 110 ? 50.603 -2.863 55.765 0.25 49.57 110 GLN B N 1
ATOM 2306 C CA . GLN B 1 110 ? 50.240 -3.206 57.145 0.25 49.88 110 GLN B CA 1
ATOM 2307 C C . GLN B 1 110 ? 49.847 -1.993 57.987 1.00 50.26 110 GLN B C 1
ATOM 2308 O O . GLN B 1 110 ? 49.123 -2.126 58.978 1.00 50.47 110 GLN B O 1
ATOM 2314 N N . ALA B 1 111 ? 50.334 -0.822 57.572 1.00 50.48 111 ALA B N 1
ATOM 2315 C CA . ALA B 1 111 ? 50.017 0.485 58.171 1.00 50.50 111 ALA B CA 1
ATOM 2316 C C . ALA B 1 111 ? 48.517 0.782 58.220 1.00 50.11 111 ALA B C 1
ATOM 2317 O O . ALA B 1 111 ? 47.997 1.289 59.220 1.00 50.66 111 ALA B O 1
ATOM 2319 N N . THR B 1 112 ? 47.841 0.451 57.126 1.00 49.47 112 THR B N 1
ATOM 2320 C CA . THR B 1 112 ? 46.457 0.815 56.906 1.00 48.22 112 THR B CA 1
ATOM 2321 C C . THR B 1 112 ? 45.484 -0.046 57.715 1.00 47.36 112 THR B C 1
ATOM 2322 O O . THR B 1 112 ? 44.603 0.476 58.398 1.00 47.18 112 THR B O 1
ATOM 2326 N N . GLU B 1 113 ? 45.651 -1.360 57.636 1.00 46.74 113 GLU B N 1
ATOM 2327 C CA . GLU B 1 113 ? 44.806 -2.289 58.372 1.00 45.87 113 GLU B CA 1
ATOM 2328 C C . GLU B 1 113 ? 44.787 -2.020 59.883 1.00 45.23 113 GLU B C 1
ATOM 2329 O O . GLU B 1 113 ? 43.719 -2.045 60.495 1.00 44.91 113 GLU B O 1
ATOM 2335 N N . THR B 1 114 ? 45.950 -1.726 60.466 1.00 44.26 114 THR B N 1
ATOM 2336 C CA . THR B 1 114 ? 46.039 -1.516 61.911 1.00 44.15 114 THR B CA 1
ATOM 2337 C C . THR B 1 114 ? 45.394 -0.194 62.288 1.00 42.76 114 THR B C 1
ATOM 2338 O O . THR B 1 114 ? 44.712 -0.095 63.308 1.00 42.65 114 THR B O 1
ATOM 2342 N N . TRP B 1 115 ? 45.619 0.812 61.445 1.00 41.92 115 TRP B N 1
ATOM 2343 C CA . TRP B 1 115 ? 44.950 2.111 61.562 1.00 40.16 115 TRP B CA 1
ATOM 2344 C C . TRP B 1 115 ? 43.435 1.918 61.547 1.00 39.90 115 TRP B C 1
ATOM 2345 O O . TRP B 1 115 ? 42.726 2.562 62.319 1.00 39.49 115 TRP B O 1
ATOM 2356 N N . TRP B 1 116 ? 42.950 1.016 60.684 1.00 39.45 116 TRP B N 1
ATOM 2357 C CA . TRP B 1 116 ? 41.512 0.702 60.621 1.00 39.19 116 TRP B CA 1
ATOM 2358 C C . TRP B 1 116 ? 41.028 -0.191 61.780 1.00 38.95 116 TRP B C 1
ATOM 2359 O O . TRP B 1 116 ? 39.899 -0.037 62.248 1.00 39.49 116 TRP B O 1
ATOM 2370 N N . LYS B 1 117 ? 41.873 -1.106 62.247 1.00 38.66 117 LYS B N 1
ATOM 2371 C CA . LYS B 1 117 ? 41.557 -1.905 63.442 1.00 38.39 117 LYS B CA 1
ATOM 2372 C C . LYS B 1 117 ? 41.371 -1.043 64.703 1.00 38.72 117 LYS B C 1
ATOM 2373 O O . LYS B 1 117 ? 40.542 -1.356 65.558 1.00 39.12 117 LYS B O 1
ATOM 2379 N N . LYS B 1 118 ? 42.146 0.039 64.794 1.00 38.44 118 LYS B N 1
ATOM 2380 C CA . LYS B 1 118 ? 42.088 1.011 65.883 1.00 38.11 118 LYS B CA 1
ATOM 2381 C C . LYS B 1 118 ? 40.922 2.017 65.749 1.00 38.09 118 LYS B C 1
ATOM 2382 O O . LYS B 1 118 ? 40.220 2.289 66.733 1.00 37.47 118 LYS B O 1
ATOM 2388 N N . HIS B 1 119 ? 40.706 2.547 64.536 1.00 37.59 119 HIS B N 1
ATOM 2389 C CA . HIS B 1 119 ? 39.845 3.716 64.349 1.00 37.80 119 HIS B CA 1
ATOM 2390 C C . HIS B 1 119 ? 38.425 3.486 63.786 1.00 38.32 119 HIS B C 1
ATOM 2391 O O . HIS B 1 119 ? 37.615 4.419 63.756 1.00 38.02 119 HIS B O 1
ATOM 2398 N N . ALA B 1 120 ? 38.113 2.284 63.314 1.00 38.76 120 ALA B N 1
ATOM 2399 C CA . ALA B 1 120 ? 36.778 2.059 62.726 1.00 39.30 120 ALA B CA 1
ATOM 2400 C C . ALA B 1 120 ? 35.602 2.758 63.485 1.00 39.71 120 ALA B C 1
ATOM 2401 O O . ALA B 1 120 ? 34.833 3.530 62.882 1.00 39.25 120 ALA B O 1
ATOM 2403 N N . ASN B 1 121 ? 35.495 2.520 64.799 1.00 40.12 121 ASN B N 1
ATOM 2404 C CA . ASN B 1 121 ? 34.382 3.057 65.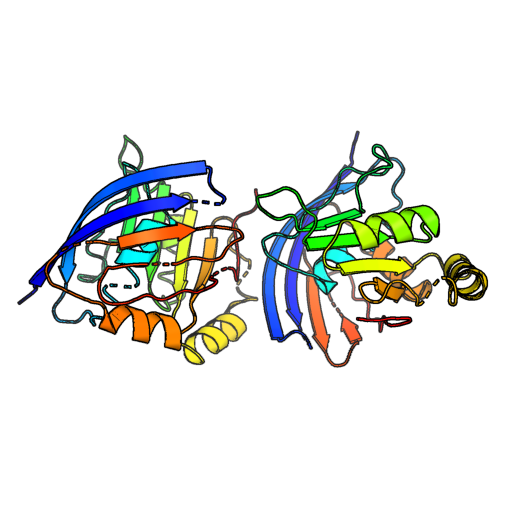605 1.00 40.61 121 ASN B CA 1
ATOM 2405 C C . ASN B 1 121 ? 34.257 4.580 65.577 1.00 41.35 121 ASN B C 1
ATOM 2406 O O . ASN B 1 121 ? 33.189 5.109 65.234 1.00 41.55 121 ASN B O 1
ATOM 2411 N N . ALA B 1 122 ? 35.334 5.279 65.933 1.00 41.38 122 ALA B N 1
ATOM 2412 C CA . ALA B 1 122 ? 35.283 6.734 66.027 1.00 42.30 122 ALA B CA 1
ATOM 2413 C C . ALA B 1 122 ? 34.961 7.392 64.682 1.00 42.63 122 ALA B C 1
ATOM 2414 O O . ALA B 1 122 ? 34.322 8.446 64.641 1.00 42.87 122 ALA B O 1
ATOM 2424 N N . GLY B 1 124 ? 33.242 5.952 62.093 1.00 43.11 124 GLY B N 1
ATOM 2425 C CA . GLY B 1 124 ? 31.840 5.686 61.790 1.00 43.20 124 GLY B CA 1
ATOM 2426 C C . GLY B 1 124 ? 30.829 6.744 62.226 1.00 43.07 124 GLY B C 1
ATOM 2427 O O . GLY B 1 124 ? 29.687 6.723 61.782 1.00 42.95 124 GLY B O 1
ATOM 2428 N N . ARG B 1 125 ? 31.213 7.663 63.108 1.00 43.17 125 ARG B N 1
ATOM 2429 C CA . ARG B 1 125 ? 30.252 8.693 63.517 1.00 43.10 125 ARG B CA 1
ATOM 2430 C C . ARG B 1 125 ? 30.349 9.976 62.657 1.00 42.22 125 ARG B C 1
ATOM 2431 O O . ARG B 1 125 ? 29.589 10.936 62.861 1.00 41.98 125 ARG B O 1
ATOM 2439 N N . TYR B 1 126 ? 31.271 9.961 61.684 1.00 40.43 126 TYR B N 1
ATOM 2440 C CA . TYR B 1 126 ? 31.349 10.996 60.648 1.00 39.51 126 TYR B CA 1
ATOM 2441 C C . TYR B 1 126 ? 30.690 10.471 59.367 1.00 38.55 126 TYR B C 1
ATOM 2442 O O . TYR B 1 126 ? 31.343 9.833 58.519 1.00 37.65 126 TYR B O 1
ATOM 2451 N N . ARG B 1 127 ? 29.393 10.737 59.226 1.00 37.17 127 ARG B N 1
ATOM 2452 C CA . ARG B 1 127 ? 28.604 10.077 58.184 1.00 37.65 127 ARG B CA 1
ATOM 2453 C C . ARG B 1 127 ? 28.910 10.591 56.771 1.00 36.41 127 ARG B C 1
ATOM 2454 O O . ARG B 1 127 ? 28.456 10.003 55.784 1.00 36.09 127 ARG B O 1
ATOM 2462 N N . ASN B 1 128 ? 29.671 11.692 56.704 1.00 35.84 128 ASN B N 1
ATOM 2463 C CA . ASN B 1 128 ? 30.132 12.267 55.438 1.00 35.66 128 ASN B CA 1
ATOM 2464 C C . ASN B 1 128 ? 31.571 11.843 55.072 1.00 35.25 128 ASN B C 1
ATOM 2465 O O . ASN B 1 128 ? 32.182 12.447 54.191 1.00 36.10 128 ASN B O 1
ATOM 2470 N N . LEU B 1 129 ? 32.084 10.799 55.731 1.00 34.96 129 LEU B N 1
ATOM 2471 C CA . LEU B 1 129 ? 33.433 10.257 55.473 1.00 35.11 129 LEU B CA 1
ATOM 2472 C C . LEU B 1 129 ? 33.429 9.051 54.536 1.00 35.47 129 LEU B C 1
ATOM 2473 O O . LEU B 1 129 ? 32.556 8.191 54.636 1.00 35.37 129 LEU B O 1
ATOM 2478 N N . ARG B 1 130 ? 34.400 9.024 53.622 1.00 34.28 130 ARG B N 1
ATOM 2479 C CA . ARG B 1 130 ? 34.702 7.862 52.784 1.00 35.08 130 ARG B CA 1
ATOM 2480 C C . ARG B 1 130 ? 36.121 7.380 53.106 1.00 34.56 130 ARG B C 1
ATOM 2481 O O . ARG B 1 130 ? 37.072 8.186 53.206 1.00 34.25 130 ARG B O 1
ATOM 2489 N N . VAL B 1 131 ? 36.264 6.078 53.285 1.00 33.25 131 VAL B N 1
ATOM 2490 C CA . VAL B 1 131 ? 37.558 5.508 53.648 1.00 33.81 131 VAL B CA 1
ATOM 2491 C C . VAL B 1 131 ? 37.835 4.362 52.700 1.00 33.89 131 VAL B C 1
ATOM 2492 O O . VAL B 1 131 ? 37.039 3.453 52.588 1.00 34.67 131 VAL B O 1
ATOM 2496 N N . ILE B 1 132 ? 38.948 4.426 51.986 1.00 34.54 132 ILE B N 1
ATOM 2497 C CA . ILE B 1 132 ? 39.302 3.361 51.051 1.00 35.35 132 ILE B CA 1
ATOM 2498 C C . ILE B 1 132 ? 40.719 2.869 51.314 1.00 35.14 132 ILE B C 1
ATOM 2499 O O . ILE B 1 132 ? 41.571 3.620 51.831 1.00 34.39 132 ILE B O 1
ATOM 2504 N N . GLU B 1 133 ? 40.958 1.604 50.980 1.00 34.96 133 GLU B N 1
ATOM 2505 C CA . GLU B 1 133 ? 42.286 1.034 51.082 1.00 36.07 133 GLU B CA 1
ATOM 2506 C C . GLU B 1 133 ? 42.771 0.526 49.725 1.00 36.04 133 GLU B C 1
ATOM 2507 O O . GLU B 1 133 ? 42.043 -0.156 48.994 1.00 36.85 133 GLU B O 1
ATOM 2513 N N . LEU B 1 134 ? 44.009 0.872 49.394 1.00 35.94 134 LEU B N 1
ATOM 2514 C CA . LEU B 1 134 ? 44.634 0.407 48.168 1.00 36.25 134 LEU B CA 1
ATOM 2515 C C . LEU B 1 134 ? 45.670 -0.608 48.545 1.00 35.99 134 LEU B C 1
ATOM 2516 O O . LEU B 1 134 ? 46.506 -0.334 49.396 1.00 35.63 134 LEU B O 1
ATOM 2521 N N . ASP B 1 135 ? 45.573 -1.780 47.911 1.00 36.19 135 ASP B N 1
ATOM 2522 C CA . ASP B 1 135 ? 46.578 -2.854 47.928 1.00 35.95 135 ASP B CA 1
ATOM 2523 C C . ASP B 1 135 ? 47.999 -2.354 47.680 1.00 35.42 135 ASP B C 1
ATOM 2524 O O . ASP B 1 135 ? 48.256 -1.632 46.724 1.00 35.03 135 ASP B O 1
ATOM 2529 N N . SER B 1 136 ? 48.916 -2.779 48.554 1.00 35.22 136 SER B N 1
ATOM 2530 C CA . SER B 1 136 ? 50.264 -2.229 48.625 1.00 34.43 136 SER B CA 1
ATOM 2531 C C . SER B 1 136 ? 51.162 -2.745 47.510 1.00 34.73 136 SER B C 1
ATOM 2532 O O . SER B 1 136 ? 52.082 -2.053 47.076 1.00 35.36 136 SER B O 1
ATOM 2535 N N . GLN B 1 137 ? 50.904 -3.971 47.064 1.00 34.33 137 GLN B N 1
ATOM 2536 C CA . GLN B 1 137 ? 51.531 -4.520 45.869 1.00 33.90 137 GLN B CA 1
ATOM 2537 C C . GLN B 1 137 ? 51.177 -3.669 44.630 1.00 33.84 137 GLN B C 1
ATOM 2538 O O . GLN B 1 137 ? 52.052 -3.337 43.847 1.00 33.17 137 GLN B O 1
ATOM 2544 N N . ALA B 1 138 ? 49.911 -3.264 44.497 1.00 33.19 138 ALA B N 1
ATOM 2545 C CA . ALA B 1 138 ? 49.458 -2.463 43.354 1.00 33.68 138 ALA B CA 1
ATOM 2546 C C . ALA B 1 138 ? 50.034 -1.037 43.382 1.00 33.40 138 ALA B C 1
ATOM 2547 O O . ALA B 1 138 ? 50.504 -0.540 42.364 1.00 34.24 138 ALA B O 1
ATOM 2549 N N . THR B 1 139 ? 50.002 -0.385 44.543 1.00 33.50 139 THR B N 1
ATOM 2550 C CA . THR B 1 139 ? 50.542 0.976 44.675 1.00 32.71 139 THR B CA 1
ATOM 2551 C C . THR B 1 139 ? 52.071 1.000 44.477 1.00 32.64 139 THR B C 1
ATOM 2552 O O . THR B 1 139 ? 52.621 1.953 43.941 1.00 31.69 139 THR B O 1
ATOM 2556 N N . GLU B 1 140 ? 52.756 -0.048 44.924 1.00 33.16 140 GLU B N 1
ATOM 2557 C CA . GLU B 1 140 ? 54.177 -0.172 44.624 1.00 33.38 140 GLU B CA 1
ATOM 2558 C C . GLU B 1 140 ? 54.421 -0.310 43.106 1.00 33.40 140 GLU B C 1
ATOM 2559 O O . GLU B 1 140 ? 55.302 0.352 42.555 1.00 33.72 140 GLU B O 1
ATOM 2565 N N . ALA B 1 141 ? 53.626 -1.147 42.444 1.00 33.32 141 ALA B N 1
ATOM 2566 C CA . ALA B 1 141 ? 53.718 -1.314 40.992 1.00 33.56 141 ALA B CA 1
ATOM 2567 C C . ALA B 1 141 ? 53.381 0.004 40.290 1.00 33.10 141 ALA B C 1
ATOM 2568 O O . ALA B 1 141 ? 54.027 0.403 39.297 1.00 32.98 141 ALA B O 1
ATOM 2570 N N . LEU B 1 142 ? 52.388 0.698 40.822 1.00 33.20 142 LEU B N 1
ATOM 2571 C CA . LEU B 1 142 ? 52.046 1.986 40.279 1.00 34.18 142 LEU B CA 1
ATOM 2572 C C . LEU B 1 142 ? 53.190 2.982 40.367 1.00 33.34 142 LEU B C 1
ATOM 2573 O O . LEU B 1 142 ? 53.446 3.687 39.401 1.00 33.09 142 LEU B O 1
ATOM 2578 N N . GLY B 1 143 ? 53.873 3.025 41.510 1.00 32.83 143 GLY B N 1
ATOM 2579 C CA . GLY B 1 143 ? 54.991 3.936 41.716 1.00 33.19 143 GLY B CA 1
ATOM 2580 C C . GLY B 1 143 ? 56.146 3.715 40.760 1.00 33.88 143 GLY B C 1
ATOM 2581 O O . GLY B 1 143 ? 56.824 4.665 40.355 1.00 33.69 143 GLY B O 1
ATOM 2582 N N . ALA B 1 144 ? 56.383 2.458 40.396 1.00 34.84 144 ALA B N 1
ATOM 2583 C CA . ALA B 1 144 ? 57.485 2.119 39.502 1.00 35.43 144 ALA B CA 1
ATOM 2584 C C . ALA B 1 144 ? 57.209 2.601 38.089 1.00 35.93 144 ALA B C 1
ATOM 2585 O O . ALA B 1 144 ? 58.110 2.616 37.242 1.00 36.95 144 ALA B O 1
ATOM 2587 N N . LEU B 1 145 ? 55.966 2.994 37.829 1.00 37.54 145 LEU B N 1
ATOM 2588 C CA . LEU B 1 145 ? 55.599 3.552 36.529 1.00 37.04 145 LEU B CA 1
ATOM 2589 C C . LEU B 1 145 ? 55.753 5.073 36.450 1.00 37.28 145 LEU B C 1
ATOM 2590 O O . LEU B 1 145 ? 55.314 5.678 35.480 1.00 36.61 145 LEU B O 1
ATOM 2595 N N . ILE B 1 146 ? 56.373 5.689 37.461 1.00 37.46 146 ILE B N 1
ATOM 2596 C CA . ILE B 1 146 ? 56.541 7.146 37.487 1.00 37.46 146 ILE B CA 1
ATOM 2597 C C . ILE B 1 146 ? 57.504 7.658 36.411 1.00 38.33 146 ILE B C 1
ATOM 2598 O O . ILE B 1 146 ? 58.473 6.995 36.101 1.00 38.58 146 ILE B O 1
ATOM 2603 N N . GLN B 1 147 ? 57.218 8.839 35.858 1.00 39.08 147 GLN B N 1
ATOM 2604 C CA . GLN B 1 147 ? 58.073 9.509 34.854 1.00 41.11 147 GLN B CA 1
ATOM 2605 C C . GLN B 1 147 ? 57.801 11.014 34.940 1.00 41.11 147 GLN B C 1
ATOM 2606 O O . GLN B 1 147 ? 56.838 11.418 35.571 1.00 41.55 147 GLN B O 1
ATOM 2612 N N . ARG B 1 148 ? 58.630 11.827 34.292 1.00 41.68 148 ARG B N 1
ATOM 2613 C CA . ARG B 1 148 ? 58.493 13.288 34.302 1.00 41.72 148 ARG B CA 1
ATOM 2614 C C . ARG B 1 148 ? 57.384 13.770 33.364 1.00 41.85 148 ARG B C 1
ATOM 2615 O O . ARG B 1 148 ? 56.819 14.848 33.556 1.00 42.87 148 ARG B O 1
ATOM 2623 N N . GLY B 1 149 ? 57.078 12.964 32.356 1.00 40.82 149 GLY B N 1
ATOM 2624 C CA . GLY B 1 149 ? 55.974 13.245 31.453 1.00 40.14 149 GLY B CA 1
ATOM 2625 C C . GLY B 1 149 ? 55.184 11.976 31.235 1.00 40.09 149 GLY B C 1
ATOM 2626 O O . GLY B 1 149 ? 55.586 11.126 30.436 1.00 40.21 149 GLY B O 1
ATOM 2635 N N . ARG B 1 151 ? 51.552 9.695 30.478 1.00 35.14 151 ARG B N 1
ATOM 2636 C CA . ARG B 1 151 ? 50.207 9.672 29.855 1.00 34.88 151 ARG B CA 1
ATOM 2637 C C . ARG B 1 151 ? 49.484 8.376 30.204 1.00 33.90 151 ARG B C 1
ATOM 2638 O O . ARG B 1 151 ? 49.980 7.291 29.886 1.00 33.80 151 ARG B O 1
ATOM 2646 N N . PHE B 1 152 ? 48.348 8.479 30.895 1.00 33.29 152 PHE B N 1
ATOM 2647 C CA . PHE B 1 152 ? 47.586 7.289 31.280 1.00 32.77 152 PHE B CA 1
ATOM 2648 C C . PHE B 1 152 ? 46.188 7.268 30.707 1.00 33.06 152 PHE B C 1
ATOM 2649 O O . PHE B 1 152 ? 45.501 8.294 30.717 1.00 32.98 152 PHE B O 1
ATOM 2657 N N . ASP B 1 153 ? 45.744 6.111 30.224 1.00 32.89 153 ASP B N 1
ATOM 2658 C CA . ASP B 1 153 ? 44.286 5.885 30.107 1.00 34.61 153 ASP B CA 1
ATOM 2659 C C . ASP B 1 153 ? 43.833 5.277 31.426 1.00 34.67 153 ASP B C 1
ATOM 2660 O O . ASP B 1 153 ? 44.510 4.376 31.959 1.00 34.85 153 ASP B O 1
ATOM 2665 N N . VAL B 1 154 ? 42.728 5.790 31.963 1.00 33.66 154 VAL B N 1
ATOM 2666 C CA . VAL B 1 154 ? 42.186 5.279 33.212 1.00 33.64 154 VAL B CA 1
ATOM 2667 C C . VAL B 1 154 ? 40.790 4.752 32.893 1.00 34.12 154 VAL B C 1
ATOM 2668 O O . VAL B 1 154 ? 39.884 5.511 32.486 1.00 32.68 154 VAL B O 1
ATOM 2672 N N . ILE B 1 155 ? 40.637 3.446 33.044 1.00 32.23 155 ILE B N 1
ATOM 2673 C CA . ILE B 1 155 ? 39.346 2.802 32.906 1.00 32.54 155 ILE B CA 1
ATOM 2674 C C . ILE B 1 155 ? 38.821 2.290 34.262 1.00 33.04 155 ILE B C 1
ATOM 2675 O O . ILE 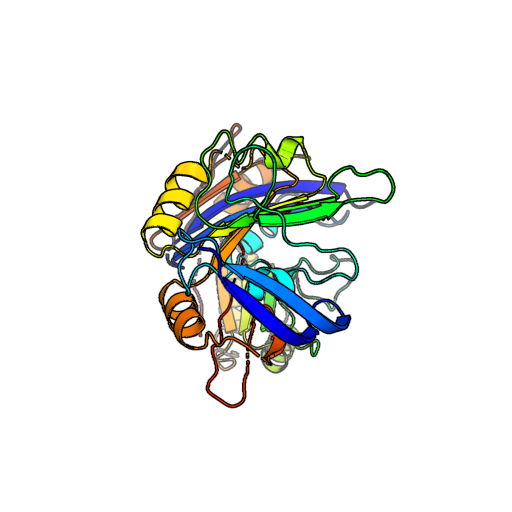B 1 155 ? 39.487 1.530 34.956 1.00 33.08 155 ILE B O 1
ATOM 2680 N N . ILE B 1 156 ? 37.648 2.759 34.650 1.00 32.68 156 ILE B N 1
ATOM 2681 C CA . ILE B 1 156 ? 37.037 2.380 35.922 1.00 32.72 156 ILE B CA 1
ATOM 2682 C C . ILE B 1 156 ? 35.667 1.710 35.663 1.00 34.30 156 ILE B C 1
ATOM 2683 O O . ILE B 1 156 ? 34.780 2.310 35.063 1.00 33.59 156 ILE B O 1
ATOM 2688 N N . GLN B 1 157 ? 35.524 0.454 36.076 1.00 34.82 157 GLN B N 1
ATOM 2689 C CA . GLN B 1 157 ? 34.239 -0.225 35.997 1.00 36.34 157 GLN B CA 1
ATOM 2690 C C . GLN B 1 157 ? 34.091 -1.273 37.098 1.00 36.76 157 GLN B C 1
ATOM 2691 O O . GLN B 1 157 ? 35.028 -2.012 37.403 1.00 37.38 157 GLN B O 1
ATOM 2697 N N . ASP B 1 158 ? 32.906 -1.319 37.694 1.00 37.20 158 ASP B N 1
ATOM 2698 C CA . ASP B 1 158 ? 32.616 -2.230 38.797 1.00 37.65 158 ASP B CA 1
ATOM 2699 C C . ASP B 1 158 ? 33.676 -2.195 39.900 1.00 37.64 158 ASP B C 1
ATOM 2700 O O . ASP B 1 158 ? 34.091 -3.238 40.407 1.00 37.23 158 ASP B O 1
ATOM 2705 N N . GLY B 1 159 ? 34.079 -0.986 40.287 1.00 36.15 159 GLY B N 1
ATOM 2706 C CA . GLY B 1 159 ? 35.054 -0.809 41.363 1.00 36.70 159 GLY B CA 1
ATOM 2707 C C . GLY B 1 159 ? 36.495 -1.199 41.040 1.00 36.68 159 GLY B C 1
ATOM 2708 O O . GLY B 1 159 ? 37.361 -1.134 41.905 1.00 37.61 159 GLY B O 1
ATOM 2709 N N . GLU B 1 160 ? 36.749 -1.635 39.812 1.00 36.63 160 GLU B N 1
ATOM 2710 C CA . GLU B 1 160 ? 38.087 -2.008 39.401 1.00 37.01 160 GLU B CA 1
ATOM 2711 C C . GLU B 1 160 ? 38.681 -0.896 38.536 1.00 37.54 160 GLU B C 1
ATOM 2712 O O . GLU B 1 160 ? 38.018 -0.399 37.611 1.00 37.07 160 GLU B O 1
ATOM 2718 N N . VAL B 1 161 ? 39.914 -0.497 38.857 1.00 36.92 161 VAL B N 1
ATOM 2719 C CA . VAL B 1 161 ? 40.586 0.550 38.098 1.00 37.79 161 VAL B CA 1
ATOM 2720 C C . VAL B 1 161 ? 41.836 0.028 37.388 1.00 37.25 161 VAL B C 1
ATOM 2721 O O . VAL B 1 161 ? 42.675 -0.679 37.983 1.00 36.42 161 VAL B O 1
ATOM 2725 N N . GLN B 1 162 ? 41.912 0.354 36.102 1.00 36.38 162 GLN B N 1
ATOM 2726 C CA . GLN B 1 162 ? 43.052 -0.017 35.259 1.00 35.27 162 GLN B CA 1
ATOM 2727 C C . GLN B 1 162 ? 43.723 1.268 34.820 1.00 35.29 162 GLN B C 1
ATOM 2728 O O . GLN B 1 162 ? 43.059 2.137 34.210 1.00 34.49 162 GLN B O 1
ATOM 2742 N N . LEU B 1 164 ? 46.614 2.499 32.466 1.00 34.23 164 LEU B N 1
ATOM 2743 C CA . LEU B 1 164 ? 47.368 1.956 31.338 1.00 34.23 164 LEU B CA 1
ATOM 2744 C C . LEU B 1 164 ? 48.263 2.957 30.677 1.00 33.83 164 LEU B C 1
ATOM 2745 O O . LEU B 1 164 ? 47.790 3.987 30.187 1.00 31.45 164 LEU B O 1
ATOM 2750 N N . ALA B 1 165 ? 49.544 2.611 30.599 1.00 34.27 165 ALA B N 1
ATOM 2751 C CA . ALA B 1 165 ? 50.527 3.436 29.924 1.00 35.56 165 ALA B CA 1
ATOM 2752 C C . ALA B 1 165 ? 51.265 2.621 28.875 1.00 36.63 165 ALA B C 1
ATOM 2753 O O . ALA B 1 165 ? 51.257 1.380 28.915 1.00 38.54 165 ALA B O 1
ATOM 2755 N N . ASP B 1 166 ? 51.993 3.298 27.988 1.00 38.08 166 ASP B N 1
ATOM 2756 C CA . ASP B 1 166 ? 52.876 2.599 27.045 1.00 38.89 166 ASP B CA 1
ATOM 2757 C C . ASP B 1 166 ? 53.895 1.688 27.730 1.00 38.05 166 ASP B C 1
ATOM 2758 O O . ASP B 1 166 ? 54.263 0.629 27.210 1.00 38.14 166 ASP B O 1
ATOM 2763 N N . HIS B 1 167 ? 54.380 2.107 28.886 1.00 37.05 167 HIS B N 1
ATOM 2764 C CA . HIS B 1 167 ? 55.496 1.402 29.518 1.00 36.65 167 HIS B CA 1
ATOM 2765 C C . HIS B 1 167 ? 55.055 0.434 30.610 1.00 35.27 167 HIS B C 1
ATOM 2766 O O . HIS B 1 167 ? 55.912 -0.131 31.333 1.00 35.80 167 HIS B O 1
ATOM 2773 N N . GLY B 1 168 ? 53.745 0.210 30.720 1.00 32.92 168 GLY B N 1
ATOM 2774 C CA . GLY B 1 168 ? 53.204 -0.599 31.816 1.00 30.39 168 GLY B CA 1
ATOM 2775 C C . GLY B 1 168 ? 51.736 -0.360 32.135 1.00 29.36 168 GLY B C 1
ATOM 2776 O O . GLY B 1 168 ? 51.137 0.620 31.698 1.00 28.64 168 GLY B O 1
ATOM 2777 N N . SER B 1 169 ? 51.163 -1.247 32.938 1.00 29.25 169 SER B N 1
ATOM 2778 C CA . SER B 1 169 ? 49.758 -1.117 33.366 1.00 28.87 169 SER B CA 1
ATOM 2779 C C . SER B 1 169 ? 49.636 -1.641 34.784 1.00 29.58 169 SER B C 1
ATOM 2780 O O . SER B 1 169 ? 50.429 -2.495 35.217 1.00 28.39 169 SER B O 1
ATOM 2783 N N . VAL B 1 170 ? 48.656 -1.138 35.517 1.00 30.70 170 VAL B N 1
ATOM 2784 C CA . VAL B 1 170 ? 48.382 -1.664 36.847 1.00 32.53 170 VAL B CA 1
ATOM 2785 C C . VAL B 1 170 ? 46.874 -1.774 36.968 1.00 33.13 170 VAL B C 1
ATOM 2786 O O . VAL B 1 170 ? 46.138 -0.917 36.457 1.00 31.44 170 VAL B O 1
ATOM 2790 N N . THR B 1 171 ? 46.418 -2.860 37.586 1.00 33.70 171 THR B N 1
ATOM 2791 C CA . THR B 1 171 ? 44.991 -2.992 37.901 1.00 35.36 171 THR B CA 1
ATOM 2792 C C . THR B 1 171 ? 44.839 -3.086 39.399 1.00 35.54 171 THR B C 1
ATOM 2793 O O . THR B 1 171 ? 45.651 -3.729 40.066 1.00 34.65 171 THR B O 1
ATOM 2797 N N . LEU B 1 172 ? 43.806 -2.441 39.930 1.00 35.46 172 LEU B N 1
ATOM 2798 C CA . LEU B 1 172 ? 43.464 -2.644 41.318 1.00 36.72 172 LEU B CA 1
ATOM 2799 C C . LEU B 1 172 ? 41.979 -2.414 41.568 1.00 36.82 172 LEU B C 1
ATOM 2800 O O . LEU B 1 172 ? 41.293 -1.809 40.755 1.00 36.99 172 LEU B O 1
ATOM 2805 N N . THR B 1 173 ? 41.508 -2.944 42.692 1.00 37.40 173 THR B N 1
ATOM 2806 C CA . THR B 1 173 ? 40.165 -2.733 43.180 1.00 38.17 173 THR B CA 1
ATOM 2807 C C . THR B 1 173 ? 40.263 -2.083 44.552 1.00 38.84 173 THR B C 1
ATOM 2808 O O . THR B 1 173 ? 40.628 -2.742 45.521 1.00 38.74 173 THR B O 1
ATOM 2812 N N . PRO B 1 174 ? 39.981 -0.764 44.634 1.00 39.57 174 PRO B N 1
ATOM 2813 C CA . PRO B 1 174 ? 39.988 -0.122 45.950 1.00 40.21 174 PRO B CA 1
ATOM 2814 C C . PRO B 1 174 ? 38.929 -0.731 46.906 1.00 41.71 174 PRO B C 1
ATOM 2815 O O . PRO B 1 174 ? 37.832 -1.113 46.478 1.00 40.89 174 PRO B O 1
ATOM 2827 N N . VAL B 1 176 ? 36.428 -0.294 49.764 1.00 42.13 176 VAL B N 1
ATOM 2828 C CA . VAL B 1 176 ? 35.643 0.772 50.363 1.00 41.23 176 VAL B CA 1
ATOM 2829 C C . VAL B 1 176 ? 35.310 0.362 51.796 1.00 40.77 176 VAL B C 1
ATOM 2830 O O . VAL B 1 176 ? 34.451 -0.475 52.016 1.00 40.93 176 VAL B O 1
ATOM 2834 N N . ARG B 1 177 ? 36.037 0.926 52.760 1.00 39.93 177 ARG B N 1
ATOM 2835 C CA . ARG B 1 177 ? 35.830 0.608 54.181 1.00 39.73 177 ARG B CA 1
ATOM 2836 C C . ARG B 1 177 ? 34.625 1.317 54.797 1.00 39.48 177 ARG B C 1
ATOM 2837 O O . ARG B 1 177 ? 34.008 0.797 55.733 1.00 39.45 177 ARG B O 1
ATOM 2845 N N . GLN B 1 178 ? 34.328 2.515 54.312 1.00 38.57 178 GLN B N 1
ATOM 2846 C CA . GLN B 1 178 ? 33.203 3.321 54.786 1.00 39.05 178 GLN B CA 1
ATOM 2847 C C . GLN B 1 178 ? 32.866 4.269 53.655 1.00 39.55 178 GLN B C 1
ATOM 2848 O O . GLN B 1 178 ? 33.785 4.730 52.935 1.00 39.96 178 GLN B O 1
ATOM 2854 N N . ALA B 1 179 ? 31.576 4.559 53.480 1.00 39.81 179 ALA B N 1
ATOM 2855 C CA . ALA B 1 179 ? 31.123 5.551 52.489 1.00 40.25 179 ALA B CA 1
ATOM 2856 C C . ALA B 1 179 ? 29.839 6.268 52.931 1.00 40.89 179 ALA B C 1
ATOM 2857 O O . ALA B 1 179 ? 29.038 5.692 53.680 1.00 40.49 179 ALA B O 1
ATOM 2859 N N . PRO B 1 180 ? 29.642 7.532 52.483 1.00 41.13 180 PRO B N 1
ATOM 2860 C CA . PRO B 1 180 ? 28.402 8.274 52.760 1.00 41.47 180 PRO B CA 1
ATOM 2861 C C . PRO B 1 180 ? 27.153 7.584 52.187 1.00 41.94 180 PRO B C 1
ATOM 2862 O O . PRO B 1 180 ? 27.244 6.791 51.219 1.00 42.31 180 PRO B O 1
#

Nearest PDB structures (foldseek):
  2g3w-assembly1_B  TM=1.002E+00  e=9.154E-37  Xanthomonas citri
  3c0u-assembly2_A  TM=9.215E-01  e=4.845E-21  Escherichia coli K-12
  3c0u-assembly3_B  TM=9.249E-01  e=1.405E-20  Escherichia coli K-12
  2ot9-assembly1_A  TM=9.362E-01  e=9.944E-19  Pseudomonas syringae pv. tomato str. DC3000
  7tcb-assembly3_C  TM=9.110E-01  e=1.297E-17  Vibrio parahaemolyticus RIMD 2210633

B-factor: mean 38.3, std 6.29, range [20.06, 75.2]

Sequence (344 aa):
TATVRRAELQISDDRGYYANHSLTLAQHPSETDERLVRLLAFALFADDRLEFGRGLSNDDEPDLWRRDYTGDPDLWIDLGQPDESRVRRKACNRSREAVVIGYGGQATETWWKKHANAGRYRNLRVIELDSQATEALGALIQRGRFDVIIQQDGEVQLADHGSVTLTPVRQAPAETATVRRAELQISDDRGYYANHSLTLAQHPSETDERLVRLLAFALFADDRLEFGRGLSNDDEPDLWRRDDYTGDPDLWIDLGQPDESRVRKACNRSREAVVIGYGGQATETWWKKHANAGRYRNLRVIELDSQATEALGALIQRGRFDVIIQDGEVQLADHGSVTLTPVRQAP